Protein AF-A0A396TS95-F1 (afdb_monomer_lite)

Radius of gyration: 21.65 Å; chains: 1; bounding box: 52×35×69 Å

pLDDT: mean 87.9, std 8.65, range [53.81, 97.75]

Secondary structure (DSSP, 8-state):
-HHHHHHHHS-GGG--TT-HHHHHHHHHHHHHHHHHHHHTT-S-HHHHHHHHHHHHH--S--TT------TT--HHHHHHH-S---HHHHHHHHHHHHHHHTTTS---HHHHIIIIIITS---TTTTTTTTHHHHHHHHH-SSHHHHHHSGGGG-TTHHHHHHHHHHHHHH-TTS-TT-GGGGGHHHHHHHHTT--TTSTHHHHHHHHHHHHHHHHHHH-TTTTT-HHHHHHHHHHHHHHHHHTT-TTS-HHHHHHHHHHHSHHHHT---TTHHHH-GGGGGGT-

Foldseek 3Di:
DLLVVLLVQADQPLAPLVDPVVLVVLVVLLVLLVVLLVVLVLDDPLQSVQVSCCLRRVGNDDPPDPDPHDPPDALLSNQLSDNDVDLVNSLSSNVSRCVSCVVPDDHCNVVSCVPRFQPGPSDQCGSNRLCLLSSCCSVQNDDPVSLCPDPLLVDLCNLLVLLQLCVCLQFPPRRHLSRSSLSCLVSSQSSPLVHDCPDDCSVLSLLVSLLCLVCVVQLRPCVVPPPSSSVSSVVSSVVNVVSLPDPPGHPVSVVSNVCCNDPCSLCDDRPPVCVVGVSCVSSND

Sequence (285 aa):
MYLIELNNKINKAAWHSTDVVWLKERKKQWKKISAQLRKAKALRPKDLKYYQNYFLTGELHVEDDEFNYPPTVNATILMMFHPDQSETNLLSIYNEYRILFKEVRSDSALEFFFHEISFCDYGAEGILGGNESLYCRILCGTTSVDFSNLFASKNPAAFPGFCHTLIPFLLDDKSYIYEAKQYLTDFYFYTAQIARFDVGNKAIYIGQFLQIICYYELLDPFKDVSEERHLRAWALVNKVRDKLTEPDLPKPLLDLWQHMQTEDGKHQVFEHFQEKYCELKKITE

Structure (mmCIF, N/CA/C/O backbone):
data_AF-A0A396TS95-F1
#
_entry.id   AF-A0A396TS95-F1
#
loop_
_atom_site.group_PDB
_atom_site.id
_atom_site.type_symbol
_atom_site.label_atom_id
_atom_site.label_alt_id
_atom_site.label_comp_id
_atom_site.label_asym_id
_atom_site.label_entity_id
_atom_site.label_seq_id
_atom_site.pdbx_PDB_ins_code
_atom_site.Cartn_x
_atom_site.Cartn_y
_atom_site.Cartn_z
_atom_site.occupancy
_atom_site.B_iso_or_equiv
_atom_site.auth_seq_id
_atom_site.auth_comp_id
_atom_site.auth_asym_id
_atom_site.auth_atom_id
_atom_site.pdbx_PDB_model_num
ATOM 1 N N . MET A 1 1 ? 1.594 6.160 31.395 1.00 74.56 1 MET A N 1
ATOM 2 C CA . MET A 1 1 ? 1.728 7.607 31.125 1.00 74.56 1 MET A CA 1
ATOM 3 C C . MET A 1 1 ? 1.562 7.920 29.638 1.00 74.56 1 MET A C 1
ATOM 5 O O . MET A 1 1 ? 0.500 8.406 29.297 1.00 74.56 1 MET A O 1
ATOM 9 N N . TYR A 1 2 ? 2.483 7.538 28.740 1.00 83.31 2 TYR A N 1
ATOM 10 C CA . TYR A 1 2 ? 2.378 7.875 27.301 1.00 83.31 2 TYR A CA 1
ATOM 11 C C . TYR A 1 2 ? 1.094 7.412 26.595 1.00 83.31 2 TYR A C 1
ATOM 13 O O . TYR A 1 2 ? 0.570 8.129 25.757 1.00 83.31 2 TYR A O 1
ATOM 21 N N . LEU A 1 3 ? 0.555 6.232 26.928 1.00 81.75 3 LEU A N 1
ATOM 22 C CA . LEU A 1 3 ? -0.704 5.760 26.328 1.00 81.75 3 LEU A CA 1
ATOM 23 C C . LEU A 1 3 ? -1.933 6.516 26.834 1.00 81.75 3 LEU A C 1
ATOM 25 O O . LEU A 1 3 ? -2.870 6.707 26.072 1.00 81.75 3 LEU A O 1
ATOM 29 N N . ILE A 1 4 ? -1.902 6.984 28.083 1.00 86.00 4 ILE A N 1
ATOM 30 C CA . ILE A 1 4 ? -2.939 7.860 28.644 1.00 86.00 4 ILE A CA 1
ATOM 31 C C . ILE A 1 4 ? -2.872 9.217 27.938 1.00 86.00 4 ILE A C 1
ATOM 33 O O . ILE A 1 4 ? -3.886 9.754 27.509 1.00 86.00 4 ILE A O 1
ATOM 37 N N . GLU A 1 5 ? -1.663 9.743 27.751 1.00 88.44 5 GLU A N 1
ATOM 38 C CA . GLU A 1 5 ? -1.454 10.995 27.030 1.00 88.44 5 GLU A CA 1
ATOM 39 C C . GLU A 1 5 ? -1.899 10.893 25.565 1.00 88.44 5 GLU A C 1
ATOM 41 O O . GLU A 1 5 ? -2.634 11.755 25.086 1.00 88.44 5 GLU A O 1
ATOM 46 N N . LEU A 1 6 ? -1.546 9.802 24.876 1.00 88.88 6 LEU A N 1
ATOM 47 C CA . LEU A 1 6 ? -2.007 9.537 23.515 1.00 88.88 6 LEU A CA 1
ATOM 48 C C . LEU A 1 6 ? -3.534 9.401 23.452 1.00 88.88 6 LEU A C 1
ATOM 50 O O . LEU A 1 6 ? -4.155 9.971 22.560 1.00 88.88 6 LEU A O 1
ATOM 54 N N . ASN A 1 7 ? -4.151 8.707 24.416 1.00 90.31 7 ASN A N 1
ATOM 55 C CA . ASN A 1 7 ? -5.608 8.582 24.520 1.00 90.31 7 ASN A CA 1
ATOM 56 C C . ASN A 1 7 ? -6.310 9.946 24.569 1.00 90.31 7 ASN A C 1
ATOM 58 O O . ASN A 1 7 ? -7.372 10.116 23.978 1.00 90.31 7 ASN A O 1
ATOM 62 N N . ASN A 1 8 ? -5.708 10.914 25.261 1.00 90.25 8 ASN A N 1
ATOM 63 C CA . ASN A 1 8 ? -6.258 12.261 25.412 1.00 90.25 8 ASN A CA 1
ATOM 64 C C . ASN A 1 8 ? -6.032 13.147 24.177 1.00 90.25 8 ASN A C 1
ATOM 66 O O . ASN A 1 8 ? -6.719 14.153 24.019 1.00 90.25 8 ASN A O 1
ATOM 70 N N . LYS A 1 9 ? -5.075 12.791 23.314 1.00 91.38 9 LYS A N 1
ATOM 71 C CA . LYS A 1 9 ? -4.729 13.534 22.093 1.00 91.38 9 LYS A CA 1
ATOM 72 C C . LYS A 1 9 ? -5.483 13.059 20.851 1.00 91.38 9 LYS A C 1
ATOM 74 O O . LYS A 1 9 ? -5.659 13.842 19.923 1.00 91.38 9 LYS A O 1
ATOM 79 N N . ILE A 1 10 ? -5.932 11.804 20.814 1.00 91.06 10 ILE A N 1
ATOM 80 C CA . ILE A 1 10 ? -6.707 11.275 19.683 1.00 91.06 10 ILE A CA 1
ATOM 81 C C . ILE A 1 10 ? -8.105 11.906 19.656 1.00 91.06 10 ILE A C 1
ATOM 83 O O . ILE A 1 10 ? -8.808 11.950 20.666 1.00 91.06 10 ILE A O 1
ATOM 87 N N . ASN A 1 11 ? -8.529 12.362 18.476 1.00 90.81 11 ASN A N 1
ATOM 88 C CA . ASN A 1 11 ? -9.855 12.928 18.273 1.00 90.81 11 ASN A CA 1
ATOM 89 C C . ASN A 1 11 ? -10.945 11.847 18.337 1.00 90.81 11 ASN A C 1
ATOM 91 O O . ASN A 1 11 ? -11.131 11.082 17.397 1.00 90.81 11 ASN A O 1
ATOM 95 N N . LYS A 1 12 ? -11.735 11.842 19.413 1.00 93.06 12 LYS A N 1
ATOM 96 C CA . LYS A 1 12 ? -12.792 10.843 19.635 1.00 93.06 12 LYS A CA 1
ATOM 97 C C . LYS A 1 12 ? -14.129 11.156 18.947 1.00 93.06 12 LYS A C 1
ATOM 99 O O . LYS A 1 12 ? -15.051 10.351 19.038 1.00 93.06 12 LYS A O 1
ATOM 104 N N . ALA A 1 13 ? -14.260 12.280 18.237 1.00 94.12 13 ALA A N 1
ATOM 105 C CA . ALA A 1 13 ? -15.541 12.741 17.682 1.00 94.12 13 ALA A CA 1
ATOM 106 C C . ALA A 1 13 ? -16.176 11.776 16.663 1.00 94.12 13 ALA A C 1
ATOM 108 O O . ALA A 1 13 ? -17.392 11.772 16.491 1.00 94.12 13 ALA A O 1
ATOM 109 N N . ALA A 1 14 ? -15.362 10.950 16.004 1.00 94.69 14 ALA A N 1
ATOM 110 C CA . ALA A 1 14 ? -15.824 9.974 15.022 1.00 94.69 14 ALA A CA 1
ATOM 111 C C . ALA A 1 14 ? -16.347 8.660 15.646 1.00 94.69 14 ALA A C 1
ATOM 113 O O . ALA A 1 14 ? -16.856 7.792 14.931 1.00 94.69 14 ALA A O 1
ATOM 114 N N . TRP A 1 15 ? -16.232 8.487 16.969 1.00 95.94 15 TRP A N 1
ATOM 115 C CA . TRP A 1 15 ? -16.847 7.370 17.681 1.00 95.94 15 TRP A CA 1
ATOM 116 C C . TRP A 1 15 ? -18.248 7.742 18.154 1.00 95.94 15 TRP A C 1
ATOM 118 O O . TRP A 1 15 ? -18.432 8.535 19.074 1.00 95.94 15 TRP A O 1
ATOM 128 N N . HIS A 1 16 ? -19.250 7.085 17.580 1.00 95.00 16 HIS A N 1
ATOM 129 C CA . HIS A 1 16 ? -20.645 7.217 17.996 1.00 95.00 16 HIS A CA 1
ATOM 130 C C . HIS A 1 16 ? -21.022 6.066 18.935 1.00 95.00 16 HIS A C 1
ATOM 132 O O . HIS A 1 16 ? -21.918 5.274 18.660 1.00 95.00 16 HIS A O 1
ATOM 138 N N . SER A 1 17 ? -20.298 5.938 20.050 1.00 89.31 17 SER A N 1
ATOM 139 C CA . SER A 1 17 ? -20.406 4.797 20.975 1.00 89.31 17 SER A CA 1
ATOM 140 C C . SER A 1 17 ? -21.760 4.682 21.686 1.00 89.31 17 SER A C 1
ATOM 142 O O . SER A 1 17 ? -22.073 3.632 22.239 1.00 89.31 17 SER A O 1
ATOM 144 N N . THR A 1 18 ? -22.586 5.726 21.660 1.00 92.38 18 THR A N 1
ATOM 145 C CA . THR A 1 18 ? -23.962 5.709 22.178 1.00 92.38 18 THR A CA 1
ATOM 146 C C . THR A 1 18 ? -25.002 5.359 21.110 1.00 92.38 18 THR A C 1
ATOM 148 O O . THR A 1 18 ? -26.141 5.041 21.450 1.00 92.38 18 THR A O 1
ATOM 151 N N . ASP A 1 19 ? -24.625 5.362 19.828 1.00 96.56 19 ASP A N 1
ATOM 152 C CA . ASP A 1 19 ? -25.489 4.956 18.722 1.00 96.56 19 ASP A CA 1
ATOM 153 C C . ASP A 1 19 ? -25.463 3.425 18.570 1.00 96.56 19 ASP A C 1
ATOM 155 O O . ASP A 1 19 ? -24.461 2.800 18.206 1.00 96.56 19 ASP A O 1
ATOM 159 N N . VAL A 1 20 ? -26.611 2.804 18.850 1.00 95.94 20 VAL A N 1
ATOM 160 C CA . VAL A 1 20 ? -26.800 1.348 18.803 1.00 95.94 20 VAL A CA 1
ATOM 161 C C . VAL A 1 20 ? -26.609 0.787 17.391 1.00 95.94 20 VAL A C 1
ATOM 163 O O . VAL A 1 20 ? -26.071 -0.316 17.241 1.00 95.94 20 VAL A O 1
ATOM 166 N N . VAL A 1 21 ? -27.038 1.516 16.357 1.00 96.81 21 VAL A N 1
ATOM 167 C CA . VAL A 1 21 ? -26.906 1.090 14.956 1.00 96.81 21 VAL A CA 1
ATOM 168 C C . VAL A 1 21 ? -25.439 1.146 14.550 1.00 96.81 21 VAL A C 1
ATOM 170 O O . VAL A 1 21 ? -24.906 0.152 14.048 1.00 96.81 21 VAL A O 1
ATOM 173 N N . TRP A 1 22 ? -24.762 2.253 14.858 1.00 96.12 22 TRP A N 1
ATOM 174 C CA . TRP A 1 22 ? -23.330 2.410 14.606 1.00 96.12 22 TRP A CA 1
ATOM 175 C C . TRP A 1 22 ? -22.505 1.318 15.298 1.00 96.12 22 TRP A C 1
ATOM 177 O O . TRP A 1 22 ? -21.693 0.641 14.661 1.00 96.12 22 TRP A O 1
ATOM 187 N N . LEU A 1 23 ? -22.764 1.061 16.586 1.00 96.00 23 LEU A N 1
ATOM 188 C CA . LEU A 1 23 ? -22.073 0.015 17.344 1.00 96.00 23 LEU A CA 1
ATOM 189 C C . LEU A 1 23 ? -22.297 -1.383 16.762 1.00 96.00 23 LEU A C 1
ATOM 191 O O . LEU A 1 23 ? -21.382 -2.213 16.777 1.00 96.00 23 LEU A O 1
ATOM 195 N N . LYS A 1 24 ? -23.508 -1.677 16.277 1.00 96.88 24 LYS A N 1
ATOM 196 C CA . LYS A 1 24 ? -23.826 -2.969 15.661 1.00 96.88 24 LYS A CA 1
ATOM 197 C C . LYS A 1 24 ? -23.006 -3.184 14.388 1.00 96.88 24 LYS A C 1
ATOM 199 O O . LYS A 1 24 ? -22.396 -4.247 14.242 1.00 96.88 24 LYS A O 1
ATOM 204 N N . GLU A 1 25 ? -22.932 -2.179 13.517 1.00 96.56 25 GLU A N 1
ATOM 205 C CA . GLU A 1 25 ? -22.127 -2.256 12.293 1.00 96.56 25 GLU A CA 1
ATOM 206 C C . GLU A 1 25 ? -20.627 -2.307 12.596 1.00 96.56 25 GLU A C 1
ATOM 208 O O . GLU A 1 25 ? -19.918 -3.153 12.047 1.00 96.56 25 GLU A O 1
ATOM 213 N N . ARG A 1 26 ? -20.137 -1.523 13.564 1.00 96.06 26 ARG A N 1
ATOM 214 C CA . ARG A 1 26 ? -18.734 -1.608 14.000 1.00 96.06 26 ARG A CA 1
ATOM 215 C C . ARG A 1 26 ? -18.392 -2.982 14.562 1.00 96.06 26 ARG A C 1
ATOM 217 O O . ARG A 1 26 ? -17.380 -3.557 14.179 1.00 96.06 26 ARG A O 1
ATOM 224 N N . LYS A 1 27 ? -19.239 -3.596 15.391 1.00 96.94 27 LYS A N 1
ATOM 225 C CA . LYS A 1 27 ? -19.004 -4.973 15.875 1.00 96.94 27 LYS A CA 1
ATOM 226 C C . LYS A 1 27 ? -18.936 -5.990 14.730 1.00 96.94 27 LYS A C 1
ATOM 228 O O . LYS A 1 27 ? -18.114 -6.909 14.777 1.00 96.94 27 LYS A O 1
ATOM 233 N N . LYS A 1 28 ? -19.761 -5.827 13.690 1.00 96.44 28 LYS A N 1
ATOM 234 C CA . LYS A 1 28 ? -19.719 -6.663 12.480 1.00 96.44 28 LYS A CA 1
ATOM 235 C C . LYS A 1 28 ? -18.411 -6.460 11.707 1.00 96.44 28 LYS A C 1
ATOM 237 O O . LYS A 1 28 ? -17.767 -7.447 11.351 1.00 96.44 28 LYS A O 1
ATOM 242 N N . GLN A 1 29 ? -17.986 -5.210 11.521 1.00 94.75 29 GLN A N 1
ATOM 243 C CA . GLN A 1 29 ? -16.710 -4.861 10.893 1.00 94.75 29 GLN A CA 1
ATOM 244 C C . GLN A 1 29 ? -15.525 -5.444 11.677 1.00 94.75 29 GLN A C 1
ATOM 246 O O . GLN A 1 29 ? -14.671 -6.115 11.099 1.00 94.75 29 GLN A O 1
ATOM 251 N N . TRP A 1 30 ? -15.519 -5.289 13.003 1.00 96.00 30 TRP A N 1
ATOM 252 C CA . TRP A 1 30 ? -14.497 -5.852 13.883 1.00 96.00 30 TRP A CA 1
ATOM 253 C C . TRP A 1 30 ? -14.381 -7.369 13.731 1.00 96.00 30 TRP A C 1
ATOM 255 O O . TRP A 1 30 ? -13.277 -7.906 13.651 1.00 96.00 30 TRP A O 1
ATOM 265 N N . LYS A 1 31 ? -15.508 -8.087 13.651 1.00 95.44 31 LYS A N 1
ATOM 266 C CA . LYS A 1 31 ? -15.504 -9.544 13.456 1.00 95.44 31 LYS A CA 1
ATOM 267 C C . LYS A 1 31 ? -14.818 -9.947 12.143 1.00 95.44 31 LYS A C 1
ATOM 269 O O . LYS A 1 31 ? -14.083 -10.931 12.146 1.00 95.44 31 LYS A O 1
ATOM 274 N N . LYS A 1 32 ? -15.026 -9.195 11.053 1.00 93.50 32 LYS A N 1
ATOM 275 C CA . LYS A 1 32 ? -14.351 -9.417 9.758 1.00 93.50 32 LYS A CA 1
ATOM 276 C C . LYS A 1 32 ? -12.843 -9.159 9.887 1.00 93.50 32 LYS A C 1
ATOM 278 O O . LYS A 1 32 ? -12.050 -10.074 9.672 1.00 93.50 32 LYS A O 1
ATOM 283 N N . ILE A 1 33 ? -12.470 -7.962 10.340 1.00 93.38 33 ILE A N 1
ATOM 284 C CA . ILE A 1 33 ? -11.072 -7.509 10.409 1.00 93.38 33 ILE A CA 1
ATOM 285 C C . ILE A 1 33 ? -10.244 -8.353 11.391 1.00 93.38 33 ILE A C 1
ATOM 287 O O . ILE A 1 33 ? -9.149 -8.807 11.071 1.00 93.38 33 ILE A O 1
ATOM 291 N N . SER A 1 34 ? -10.771 -8.640 12.583 1.00 94.38 34 SER A N 1
ATOM 292 C CA . SER A 1 34 ? -10.055 -9.443 13.585 1.00 94.38 34 SER A CA 1
ATOM 293 C C . SER A 1 34 ? -9.840 -10.897 13.151 1.00 94.38 34 SER A C 1
ATOM 295 O O . SER A 1 34 ? -8.824 -11.496 13.510 1.00 94.38 34 SER A O 1
ATOM 297 N N . ALA A 1 35 ? -10.759 -11.475 12.367 1.00 93.00 35 ALA A N 1
ATOM 298 C CA . ALA A 1 35 ? -10.584 -12.807 11.792 1.00 93.00 35 ALA A CA 1
ATOM 299 C C . ALA A 1 35 ? -9.480 -12.815 10.724 1.00 93.00 35 ALA A C 1
ATOM 301 O O . ALA A 1 35 ? -8.628 -13.705 10.739 1.00 93.00 35 ALA A O 1
ATOM 302 N N . GLN A 1 36 ? -9.464 -11.801 9.855 1.00 92.81 36 GLN A N 1
ATOM 303 C CA . GLN A 1 36 ? -8.420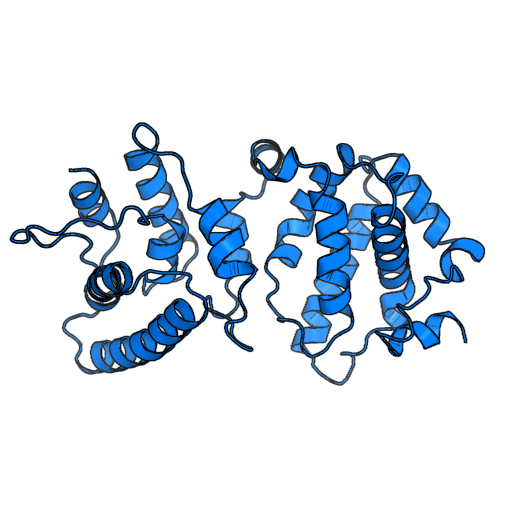 -11.570 8.853 1.00 92.81 36 GLN A CA 1
ATOM 304 C C . GLN A 1 36 ? -7.032 -11.424 9.503 1.00 92.81 36 GLN A C 1
ATOM 306 O O . GLN A 1 36 ? -6.133 -12.206 9.200 1.00 92.81 36 GLN A O 1
ATOM 311 N N . LEU A 1 37 ? -6.883 -10.517 10.476 1.00 92.62 37 LEU A N 1
ATOM 312 C CA . LEU A 1 37 ? -5.625 -10.288 11.206 1.00 92.62 37 LEU A CA 1
ATOM 313 C C . LEU A 1 37 ? -5.125 -11.537 11.936 1.00 92.62 37 LEU A C 1
ATOM 315 O O . LEU A 1 37 ? -3.927 -11.810 11.974 1.00 92.62 37 LEU A O 1
ATOM 319 N N . ARG A 1 38 ? -6.039 -12.330 12.506 1.00 92.00 38 ARG A N 1
ATOM 320 C CA . ARG A 1 38 ? -5.681 -13.590 13.166 1.00 92.00 38 ARG A CA 1
ATOM 321 C C . ARG A 1 38 ? -5.213 -14.643 12.166 1.00 92.00 38 ARG A C 1
ATOM 323 O O . ARG A 1 38 ? -4.245 -15.341 12.451 1.00 92.00 38 ARG A O 1
ATOM 330 N N . LYS A 1 39 ? -5.889 -14.767 11.018 1.00 91.06 39 LYS A N 1
ATOM 331 C CA . LYS A 1 39 ? -5.518 -15.707 9.947 1.00 91.06 39 LYS A CA 1
ATOM 332 C C . LYS A 1 39 ? -4.127 -15.382 9.396 1.00 91.06 39 LYS A C 1
ATOM 334 O O . LYS A 1 39 ? -3.324 -16.295 9.235 1.00 91.06 39 LYS A O 1
ATOM 339 N N . ALA A 1 40 ? -3.844 -14.097 9.183 1.00 89.62 40 ALA A N 1
ATOM 340 C CA . ALA A 1 40 ? -2.542 -13.602 8.741 1.00 89.62 40 ALA A CA 1
ATOM 341 C C . ALA A 1 40 ? -1.452 -13.672 9.828 1.00 89.62 40 ALA A C 1
ATOM 343 O O . ALA A 1 40 ? -0.278 -13.524 9.522 1.00 89.62 40 ALA A O 1
ATOM 344 N N . LYS A 1 41 ? -1.823 -13.930 11.093 1.00 90.44 41 LYS A N 1
ATOM 345 C CA . LYS A 1 41 ? -0.943 -13.867 12.276 1.00 90.44 41 LYS A CA 1
ATOM 346 C C . LYS A 1 41 ? -0.340 -12.478 12.544 1.00 90.44 41 LYS A C 1
ATOM 348 O O . LYS A 1 41 ? 0.558 -12.379 13.374 1.00 90.44 41 LYS A O 1
ATOM 353 N N . ALA A 1 42 ? -0.919 -11.429 11.958 1.00 90.12 42 ALA A N 1
ATOM 354 C CA . ALA A 1 42 ? -0.494 -10.041 12.126 1.00 90.12 42 ALA A CA 1
ATOM 355 C C . ALA A 1 42 ? -0.597 -9.540 13.573 1.00 90.12 42 ALA A C 1
ATOM 357 O O . ALA A 1 42 ? 0.197 -8.716 14.016 1.00 90.12 42 ALA A O 1
ATOM 358 N N . LEU A 1 43 ? -1.576 -10.042 14.340 1.00 89.56 43 LEU A N 1
ATOM 359 C CA . LEU A 1 43 ? -1.757 -9.688 15.750 1.00 89.56 43 LEU A CA 1
ATOM 360 C C . LEU A 1 43 ? -2.020 -10.910 16.626 1.00 89.56 43 LEU A C 1
ATOM 362 O O . LEU A 1 43 ? -2.744 -11.842 16.260 1.00 89.56 43 LEU A O 1
ATOM 366 N N . ARG A 1 44 ? -1.481 -10.869 17.850 1.00 87.88 44 ARG A N 1
ATOM 367 C CA . ARG A 1 44 ? -1.720 -11.905 18.861 1.00 87.88 44 ARG A CA 1
ATOM 368 C C . ARG A 1 44 ? -3.166 -11.820 19.370 1.00 87.88 44 ARG A C 1
ATOM 370 O O . ARG A 1 44 ? -3.702 -10.720 19.499 1.00 87.88 44 ARG A O 1
ATOM 377 N N . PRO A 1 45 ? -3.792 -12.942 19.774 1.00 87.31 45 PRO A N 1
ATOM 378 C CA . PRO A 1 45 ? -5.160 -12.932 20.302 1.00 87.31 45 PRO A CA 1
ATOM 379 C C . PRO A 1 45 ? -5.385 -11.961 21.471 1.00 87.31 45 PRO A C 1
ATOM 381 O O . PRO A 1 45 ? -6.432 -11.320 21.541 1.00 87.31 45 PRO A O 1
ATOM 384 N N . LYS A 1 46 ? -4.396 -11.819 22.364 1.00 84.12 46 LYS A N 1
ATOM 385 C CA . LYS A 1 46 ? -4.460 -10.876 23.492 1.00 84.12 46 LYS A CA 1
ATOM 386 C C . LYS A 1 46 ? -4.451 -9.409 23.038 1.00 84.12 46 LYS A C 1
ATOM 388 O O . LYS A 1 46 ? -5.190 -8.603 23.591 1.00 84.12 46 LYS A O 1
ATOM 393 N N . ASP A 1 47 ? -3.687 -9.093 21.992 1.00 87.88 47 ASP A N 1
ATOM 394 C CA . ASP A 1 47 ? -3.580 -7.741 21.440 1.00 87.88 47 ASP A CA 1
ATOM 395 C C . ASP A 1 47 ? -4.883 -7.374 20.714 1.00 87.88 47 ASP A C 1
ATOM 397 O O . ASP A 1 47 ? -5.387 -6.265 20.858 1.00 87.88 47 ASP A O 1
ATOM 401 N N . LEU A 1 48 ? -5.501 -8.332 20.008 1.00 89.62 48 LEU A N 1
ATOM 402 C CA . LEU A 1 48 ? -6.823 -8.139 19.401 1.00 89.62 48 LEU A CA 1
ATOM 403 C C . LEU A 1 48 ? -7.879 -7.757 20.446 1.00 89.62 48 LEU A C 1
ATOM 405 O O . LEU A 1 48 ? -8.678 -6.863 20.190 1.00 89.62 48 LEU A O 1
ATOM 409 N N . LYS A 1 49 ? -7.884 -8.385 21.630 1.00 85.12 49 LYS A N 1
ATOM 410 C CA . LYS A 1 49 ? -8.829 -8.021 22.700 1.00 85.12 49 LYS A CA 1
ATOM 411 C C . LYS A 1 49 ? -8.646 -6.566 23.143 1.00 85.12 49 LYS A C 1
ATOM 413 O O . LYS A 1 49 ? -9.635 -5.866 23.327 1.00 85.12 49 LYS A O 1
ATOM 418 N N . TYR A 1 50 ? -7.399 -6.115 23.272 1.00 86.12 50 TYR A N 1
ATOM 419 C CA . TYR A 1 50 ? -7.088 -4.720 23.586 1.00 86.12 50 TYR A CA 1
ATOM 420 C C . TYR A 1 50 ? -7.595 -3.772 22.490 1.00 86.12 50 TYR A C 1
ATOM 422 O O . TYR A 1 50 ? -8.363 -2.852 22.764 1.00 86.12 50 TYR A O 1
ATOM 430 N N . TYR A 1 51 ? -7.240 -4.030 21.230 1.00 91.38 51 TYR A N 1
ATOM 431 C CA . TYR A 1 51 ? -7.622 -3.148 20.128 1.00 91.38 51 TYR A CA 1
ATOM 432 C C . TYR A 1 51 ? -9.118 -3.158 19.817 1.00 91.38 51 TYR A C 1
ATOM 434 O O . TYR A 1 51 ? -9.619 -2.186 19.259 1.00 91.38 51 TYR A O 1
ATOM 442 N N . GLN A 1 52 ? -9.849 -4.205 20.210 1.00 93.06 52 GLN A N 1
ATOM 443 C CA . GLN A 1 52 ? -11.306 -4.213 20.127 1.00 93.06 52 GLN A CA 1
ATOM 444 C C . GLN A 1 52 ? -11.920 -3.062 20.927 1.00 93.06 52 GLN A C 1
ATOM 446 O O . GLN A 1 52 ? -12.890 -2.465 20.463 1.00 93.06 52 GLN A O 1
ATOM 451 N N . ASN A 1 53 ? -11.375 -2.758 22.110 1.00 90.56 53 ASN A N 1
ATOM 452 C CA . ASN A 1 53 ? -11.867 -1.654 22.925 1.00 90.56 53 ASN A CA 1
ATOM 453 C C . ASN A 1 53 ? -11.708 -0.337 22.166 1.00 90.56 53 ASN A C 1
ATOM 455 O O . ASN A 1 53 ? -12.705 0.287 21.821 1.00 90.56 53 ASN A O 1
ATOM 459 N N . TYR A 1 54 ? -10.478 -0.004 21.776 1.00 92.50 54 TYR A N 1
ATOM 460 C CA . TYR A 1 54 ? -10.185 1.195 20.990 1.00 92.50 54 TYR A CA 1
ATOM 461 C C . TYR A 1 54 ? -11.039 1.292 19.716 1.00 92.50 54 TYR A C 1
ATOM 463 O O . TYR A 1 54 ? -11.648 2.322 19.440 1.00 92.50 54 TYR A O 1
ATOM 471 N N . PHE A 1 55 ? -11.173 0.195 18.970 1.00 95.31 55 PHE A N 1
ATOM 472 C CA . PHE A 1 55 ? -11.982 0.155 17.755 1.00 95.31 55 PHE A CA 1
ATOM 473 C C . PHE A 1 55 ? -13.458 0.518 18.007 1.00 95.31 55 PHE A C 1
ATOM 475 O O . PHE A 1 55 ? -14.089 1.158 17.162 1.00 95.31 55 PHE A O 1
ATOM 482 N N . LEU A 1 56 ? -14.019 0.123 19.153 1.00 94.44 56 LEU A N 1
ATOM 483 C CA . LEU A 1 56 ? -15.429 0.339 19.487 1.00 94.44 56 LEU A CA 1
ATOM 484 C C . LEU A 1 56 ? -15.692 1.638 20.258 1.00 94.44 56 LEU A C 1
ATOM 486 O O . LEU A 1 56 ? -16.776 2.196 20.111 1.00 94.44 56 LEU A O 1
ATOM 490 N N . THR A 1 57 ? -14.746 2.110 21.068 1.00 91.75 57 THR A N 1
ATOM 491 C CA . THR A 1 57 ? -14.981 3.196 22.037 1.00 91.75 57 THR A CA 1
ATOM 492 C C . THR A 1 57 ? -14.046 4.390 21.878 1.00 91.75 57 THR A C 1
ATOM 494 O O . THR A 1 57 ? -14.357 5.456 22.392 1.00 91.75 57 THR A O 1
ATOM 497 N N . GLY A 1 58 ? -12.921 4.229 21.180 1.00 92.06 58 GLY A N 1
ATOM 498 C CA . GLY A 1 58 ? -11.866 5.240 21.081 1.00 92.06 58 GLY A CA 1
ATOM 499 C C . GLY A 1 58 ? -10.928 5.259 22.284 1.00 92.06 58 GLY A C 1
ATOM 500 O O . GLY A 1 58 ? -9.955 6.005 22.282 1.00 92.06 58 GLY A O 1
ATOM 501 N N . GLU A 1 59 ? -11.168 4.407 23.283 1.00 89.94 59 GLU A N 1
ATOM 502 C CA . GLU A 1 59 ? -10.355 4.356 24.493 1.00 89.94 59 GLU A CA 1
ATOM 503 C C . GLU A 1 59 ? -9.155 3.410 24.328 1.00 89.94 59 GLU A C 1
ATOM 505 O O . GLU A 1 59 ? -9.292 2.193 24.162 1.00 89.94 59 GLU A O 1
ATOM 510 N N . LEU A 1 60 ? -7.953 3.983 24.403 1.00 84.00 60 LEU A N 1
ATOM 511 C CA . LEU A 1 60 ? -6.671 3.277 24.512 1.00 84.00 60 LEU A CA 1
ATOM 512 C C . LEU A 1 60 ? -6.304 2.930 25.956 1.00 84.00 60 LEU A C 1
ATOM 514 O O . LEU A 1 60 ? -5.377 2.159 26.195 1.00 84.00 60 LEU A O 1
ATOM 518 N N . HIS A 1 61 ? -7.006 3.506 26.923 1.00 73.75 61 HIS A N 1
ATOM 519 C CA . HIS A 1 61 ? -6.772 3.285 28.338 1.00 73.75 61 HIS A CA 1
ATOM 520 C C . HIS A 1 61 ? -8.102 3.067 29.057 1.00 73.75 61 HIS A C 1
ATOM 522 O O . HIS A 1 61 ? -9.091 3.720 28.743 1.00 73.75 61 HIS A O 1
ATOM 528 N N . VAL A 1 62 ? -8.107 2.146 30.019 1.00 67.62 62 VAL A N 1
ATOM 529 C CA . VAL A 1 62 ? -9.197 1.960 30.978 1.00 67.62 62 VAL A CA 1
ATOM 530 C C . VAL A 1 62 ? -8.586 2.209 32.353 1.00 67.62 62 VAL A C 1
ATOM 532 O O . VAL A 1 62 ? -7.578 1.581 32.678 1.00 67.62 62 VAL A O 1
ATOM 535 N N . GLU A 1 63 ? -9.153 3.150 33.112 1.00 58.94 63 GLU A N 1
ATOM 536 C CA . GLU A 1 63 ? -8.558 3.683 34.354 1.00 58.94 63 GLU A CA 1
ATOM 537 C C . GLU A 1 63 ? -8.352 2.625 35.454 1.00 58.94 63 GLU A C 1
ATOM 539 O O . GLU A 1 63 ? -7.465 2.793 36.286 1.00 58.94 63 GLU A O 1
ATOM 544 N N . ASP A 1 64 ? -9.084 1.508 35.408 1.00 58.72 64 ASP A N 1
ATOM 545 C CA . ASP A 1 64 ? -9.133 0.506 36.485 1.00 58.72 64 ASP A CA 1
ATOM 546 C C . ASP A 1 64 ? -8.456 -0.841 36.182 1.00 58.72 64 ASP A C 1
ATOM 548 O O . ASP A 1 64 ? -8.665 -1.808 36.912 1.00 58.72 64 ASP A O 1
ATOM 552 N N . ASP A 1 65 ? -7.644 -0.956 35.130 1.00 54.53 65 ASP A N 1
ATOM 553 C CA . ASP A 1 65 ? -7.158 -2.273 34.712 1.00 54.53 65 ASP A CA 1
ATOM 554 C C . ASP A 1 65 ? -5.633 -2.432 34.837 1.00 54.53 65 ASP A C 1
ATOM 556 O O . ASP A 1 65 ? -4.847 -1.614 34.346 1.00 54.53 65 ASP A O 1
ATOM 560 N N . GLU A 1 66 ? -5.213 -3.566 35.412 1.00 53.81 66 GLU A N 1
ATOM 561 C CA . GLU A 1 66 ? -3.867 -4.162 35.331 1.00 53.81 66 GLU A CA 1
ATOM 562 C C . GLU A 1 66 ? -3.532 -4.571 33.874 1.00 53.81 66 GLU A C 1
ATOM 564 O O . GLU A 1 66 ? -2.989 -5.645 33.588 1.00 53.81 66 GLU A O 1
ATOM 569 N N . PHE A 1 67 ? -3.911 -3.750 32.894 1.00 54.97 67 PHE A N 1
ATOM 570 C CA . PHE A 1 67 ? -3.780 -4.079 31.490 1.00 54.97 67 PHE A CA 1
ATOM 571 C C . PHE A 1 67 ? -2.320 -3.975 31.072 1.00 54.97 67 PHE A C 1
ATOM 573 O O . PHE A 1 67 ? -1.739 -2.897 30.935 1.00 54.97 67 PHE A O 1
ATOM 580 N N . ASN A 1 68 ? -1.736 -5.133 30.787 1.00 57.62 68 A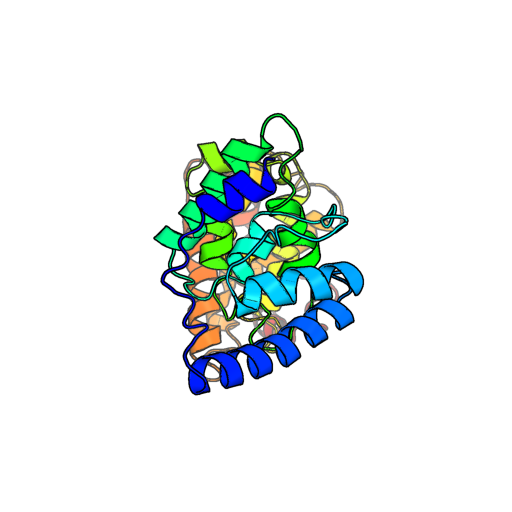SN A N 1
ATOM 581 C CA . ASN A 1 68 ? -0.491 -5.219 30.045 1.00 57.62 68 ASN A CA 1
ATOM 582 C C . ASN A 1 68 ? -0.726 -4.699 28.624 1.00 57.62 68 ASN A C 1
ATOM 584 O O . ASN A 1 68 ? -1.199 -5.435 27.753 1.00 57.62 68 ASN A O 1
ATOM 588 N N . TYR A 1 69 ? -0.397 -3.427 28.399 1.00 68.50 69 TYR A N 1
ATOM 589 C CA . TYR A 1 69 ? -0.442 -2.807 27.081 1.00 68.50 69 TYR A CA 1
ATOM 590 C C . TYR A 1 69 ? 0.317 -3.657 26.055 1.00 68.50 69 TYR A C 1
ATOM 592 O O . TYR A 1 69 ? 1.395 -4.180 26.371 1.00 68.50 69 TYR A O 1
ATOM 600 N N . PRO A 1 70 ? -0.206 -3.804 24.825 1.00 70.38 70 PRO A N 1
ATOM 601 C CA . PRO A 1 70 ? 0.484 -4.585 23.819 1.00 70.38 70 PRO A CA 1
ATOM 602 C C . PRO A 1 70 ? 1.877 -3.993 23.566 1.00 70.38 70 PRO A C 1
ATOM 604 O O . PRO A 1 70 ? 1.995 -2.789 23.319 1.00 70.38 70 PRO A O 1
ATOM 607 N N . PRO A 1 71 ? 2.941 -4.812 23.528 1.00 68.56 71 PRO A N 1
ATOM 608 C CA . PRO A 1 71 ? 4.232 -4.342 23.026 1.00 68.56 71 PRO A CA 1
ATOM 609 C C . PRO A 1 71 ? 4.143 -3.941 21.543 1.00 68.56 71 PRO A C 1
ATOM 611 O O . PRO A 1 71 ? 5.007 -3.237 21.040 1.00 68.56 71 PRO A O 1
ATOM 614 N N . THR A 1 72 ? 3.085 -4.379 20.854 1.00 70.94 72 THR A N 1
ATOM 615 C CA . THR A 1 72 ? 2.814 -4.156 19.433 1.00 70.94 72 THR A CA 1
ATOM 616 C C . THR A 1 72 ? 2.139 -2.819 19.125 1.00 70.94 72 THR A C 1
ATOM 618 O O . THR A 1 72 ? 1.879 -2.563 17.952 1.00 70.94 72 THR A O 1
ATOM 621 N N . VAL A 1 73 ? 1.843 -1.969 20.122 1.00 83.06 73 VAL A N 1
ATOM 622 C CA . VAL A 1 73 ? 1.221 -0.655 19.866 1.00 83.06 73 VAL A CA 1
ATOM 623 C C . VAL A 1 73 ? 2.108 0.164 18.937 1.00 83.06 73 VAL A C 1
ATOM 625 O O . VAL A 1 73 ? 3.224 0.521 19.307 1.00 83.06 73 VAL A O 1
ATOM 628 N N . ASN A 1 74 ? 1.574 0.458 17.752 1.00 89.06 74 ASN A N 1
ATOM 629 C CA . ASN A 1 74 ? 2.182 1.287 16.721 1.00 89.06 74 ASN A CA 1
ATOM 630 C C . ASN A 1 74 ? 1.113 2.150 16.031 1.00 89.06 74 ASN A C 1
ATOM 632 O O . ASN A 1 74 ? -0.075 1.817 16.066 1.00 89.06 74 ASN A O 1
ATOM 636 N N . ALA A 1 75 ? 1.536 3.246 15.397 1.00 92.75 75 ALA A N 1
ATOM 637 C CA . ALA A 1 75 ? 0.624 4.194 14.760 1.00 92.75 75 ALA A CA 1
ATOM 638 C C . ALA A 1 75 ? -0.246 3.569 13.658 1.00 92.75 75 ALA A C 1
ATOM 640 O O . ALA A 1 75 ? -1.430 3.882 13.588 1.00 92.75 75 ALA A O 1
ATOM 641 N N . THR A 1 76 ? 0.294 2.651 12.850 1.00 94.94 76 THR A N 1
ATOM 642 C CA . THR A 1 76 ? -0.442 2.000 11.752 1.00 94.94 76 THR A CA 1
ATOM 643 C C . THR A 1 76 ? -1.687 1.274 12.258 1.00 94.94 76 THR A C 1
ATOM 645 O O . THR A 1 76 ? -2.752 1.391 11.656 1.00 94.94 76 THR A O 1
ATOM 648 N N . ILE A 1 77 ? -1.597 0.573 13.395 1.00 93.81 77 ILE A N 1
ATOM 649 C CA . ILE A 1 77 ? -2.761 -0.088 14.009 1.00 93.81 77 ILE A CA 1
ATOM 650 C C . ILE A 1 77 ? -3.796 0.943 14.477 1.00 93.81 77 ILE A C 1
ATOM 652 O O . ILE A 1 77 ? -4.997 0.758 14.272 1.00 93.81 77 ILE A O 1
ATOM 656 N N . LEU A 1 78 ? -3.338 2.029 15.104 1.00 94.44 78 LEU A N 1
ATOM 657 C CA . LEU A 1 78 ? -4.219 3.080 15.618 1.00 94.44 78 LEU A CA 1
ATOM 658 C C . LEU A 1 78 ? -4.956 3.812 14.495 1.00 94.44 78 LEU A C 1
ATOM 660 O O . LEU A 1 78 ? -6.149 4.080 14.629 1.00 94.44 78 LEU A O 1
ATOM 664 N N . MET A 1 79 ? -4.260 4.077 13.390 1.00 96.44 79 MET A N 1
ATOM 665 C CA . MET A 1 79 ? -4.822 4.619 12.156 1.00 96.44 79 MET A CA 1
ATOM 666 C C . MET A 1 79 ? -5.852 3.655 11.557 1.00 96.44 79 MET A C 1
ATOM 668 O O . MET A 1 79 ? -6.994 4.044 11.336 1.00 96.44 79 MET A O 1
ATOM 672 N N . MET A 1 80 ? -5.490 2.378 11.386 1.00 95.25 80 MET A N 1
ATOM 673 C CA . MET A 1 80 ? -6.349 1.341 10.794 1.00 95.25 80 MET A CA 1
ATOM 674 C C . MET A 1 80 ? -7.669 1.149 11.547 1.00 95.25 80 MET A C 1
ATOM 676 O O . MET A 1 80 ? -8.700 0.858 10.943 1.00 95.25 80 MET A O 1
ATOM 680 N N . PHE A 1 81 ? -7.659 1.295 12.871 1.00 95.44 81 PHE A N 1
ATOM 681 C CA . PHE A 1 81 ? -8.850 1.082 13.694 1.00 95.44 81 PHE A CA 1
ATOM 682 C C . PHE A 1 81 ? -9.672 2.340 13.969 1.00 95.44 81 PHE A C 1
ATOM 684 O O . PHE A 1 81 ? -10.794 2.221 14.475 1.00 95.44 81 PHE A O 1
ATOM 691 N N . HIS A 1 82 ? -9.177 3.514 13.583 1.00 96.25 82 HIS A N 1
ATOM 692 C CA . HIS A 1 82 ? -9.915 4.762 13.710 1.00 96.25 82 HIS A CA 1
ATOM 693 C C . HIS A 1 82 ? -11.127 4.796 12.751 1.00 96.25 82 HIS A C 1
ATOM 695 O O . HIS A 1 82 ? -11.005 4.383 11.600 1.00 96.25 82 HIS A O 1
ATOM 701 N N . PRO A 1 83 ? -12.318 5.254 13.170 1.00 95.81 83 PRO A N 1
ATOM 702 C CA . PRO A 1 83 ? -13.477 5.340 12.277 1.00 95.81 83 PRO A CA 1
ATOM 703 C C . PRO A 1 83 ? -13.329 6.412 11.185 1.00 95.81 83 PRO A C 1
ATOM 705 O O . PRO A 1 83 ? -13.719 6.176 10.046 1.00 95.81 83 PRO A O 1
ATOM 708 N N . ASP A 1 84 ? -12.730 7.561 11.503 1.00 96.12 84 ASP A N 1
ATOM 709 C CA . ASP A 1 84 ? -12.359 8.576 10.507 1.00 96.12 84 ASP A CA 1
ATOM 710 C C . ASP A 1 84 ? -11.038 8.199 9.813 1.00 96.12 84 ASP A C 1
ATOM 712 O O . ASP A 1 84 ? -9.974 8.237 10.436 1.00 96.12 84 ASP A O 1
ATOM 716 N N . GLN A 1 85 ? -11.129 7.818 8.536 1.00 95.25 85 GLN A N 1
ATOM 717 C CA . GLN A 1 85 ? -10.001 7.466 7.664 1.00 95.25 85 GLN A CA 1
ATOM 718 C C . GLN A 1 85 ? -9.523 8.650 6.799 1.00 95.25 85 GLN A C 1
ATOM 720 O O . GLN A 1 85 ? -8.794 8.446 5.830 1.00 95.25 85 GLN A O 1
ATOM 725 N N . SER A 1 86 ? -9.926 9.888 7.113 1.00 95.88 86 SER A N 1
ATOM 726 C CA . SER A 1 86 ? -9.427 11.078 6.420 1.00 95.88 86 SER A CA 1
ATOM 727 C C . SER A 1 86 ? -7.930 11.285 6.654 1.00 95.88 86 SER A C 1
ATOM 729 O O . SER A 1 86 ? -7.390 10.988 7.722 1.00 95.88 86 SER A O 1
ATOM 731 N N . GLU A 1 87 ? -7.246 11.852 5.660 1.00 95.56 87 GLU A N 1
ATOM 732 C CA . GLU A 1 87 ? -5.804 12.104 5.736 1.00 95.56 87 GLU A CA 1
ATOM 733 C C . GLU A 1 87 ? -5.413 12.959 6.938 1.00 95.56 87 GLU A C 1
ATOM 735 O O . GLU A 1 87 ? -4.476 12.616 7.655 1.00 95.56 87 GLU A O 1
ATOM 740 N N . THR A 1 88 ? -6.150 14.042 7.188 1.00 95.94 88 THR A N 1
ATOM 741 C CA . THR A 1 88 ? -5.892 14.946 8.311 1.00 95.94 88 THR A CA 1
ATOM 742 C C . THR A 1 88 ? -5.922 14.204 9.642 1.00 95.94 88 THR A C 1
ATOM 744 O O . THR A 1 88 ? -5.032 14.391 10.474 1.00 95.94 88 THR A O 1
ATOM 747 N N . ASN A 1 89 ? -6.912 13.332 9.835 1.00 96.50 89 ASN A N 1
ATOM 748 C CA . ASN A 1 89 ? -7.047 12.573 11.066 1.00 96.50 89 ASN A CA 1
ATOM 749 C C . ASN A 1 89 ? -5.949 11.508 11.206 1.00 96.50 89 ASN A C 1
ATOM 751 O O . ASN A 1 89 ? -5.278 11.438 12.237 1.00 96.50 89 ASN A O 1
ATOM 755 N N . LEU A 1 90 ? -5.706 10.714 10.161 1.00 97.12 90 LEU A N 1
ATOM 756 C CA . LEU A 1 90 ? -4.685 9.667 10.207 1.00 97.12 90 LEU A CA 1
ATOM 757 C C . LEU A 1 90 ? -3.270 10.241 10.401 1.00 97.12 90 LEU A C 1
ATOM 759 O O . LEU A 1 90 ? -2.484 9.694 11.176 1.00 97.12 90 LEU A O 1
ATOM 763 N N . LEU A 1 91 ? -2.961 11.372 9.758 1.00 95.81 91 LEU A N 1
ATOM 764 C CA . LEU A 1 91 ? -1.695 12.083 9.939 1.00 95.81 91 LEU A CA 1
ATOM 765 C C . LEU A 1 91 ? -1.554 12.636 11.363 1.00 95.81 91 LEU A C 1
ATOM 767 O O . LEU A 1 91 ? -0.471 12.564 11.943 1.00 95.81 91 LEU A O 1
ATOM 771 N N . SER A 1 92 ? -2.639 13.152 11.948 1.00 95.94 92 SER A N 1
ATOM 772 C CA . SER A 1 92 ? -2.648 13.597 13.345 1.00 95.94 92 SER A CA 1
ATOM 773 C C . SER A 1 92 ? -2.321 12.443 14.298 1.00 95.94 92 SER A C 1
ATOM 775 O O . SER A 1 92 ? -1.409 12.580 15.111 1.00 95.94 92 SER A O 1
ATOM 777 N N . ILE A 1 93 ? -2.963 11.280 14.141 1.00 95.62 93 ILE A N 1
ATOM 778 C CA . ILE A 1 93 ? -2.683 10.084 14.958 1.00 95.62 93 ILE A CA 1
ATOM 779 C C . ILE A 1 93 ? -1.215 9.669 14.842 1.00 95.62 93 ILE A C 1
ATOM 781 O O . ILE A 1 93 ? -0.561 9.407 15.853 1.00 95.62 93 ILE A O 1
ATOM 785 N N . TYR A 1 94 ? -0.690 9.617 13.616 1.00 95.31 94 TYR A N 1
ATOM 786 C CA . TYR A 1 94 ? 0.703 9.260 13.364 1.00 95.31 94 TYR A CA 1
ATOM 787 C C . TYR A 1 94 ? 1.679 10.231 14.037 1.00 95.31 94 TYR A C 1
ATOM 789 O O . TYR A 1 94 ? 2.604 9.797 14.724 1.00 95.31 94 TYR A O 1
ATOM 797 N N . ASN A 1 95 ? 1.451 11.538 13.897 1.00 93.56 95 ASN A N 1
ATOM 798 C CA . ASN A 1 95 ? 2.312 12.561 14.484 1.00 93.56 95 ASN A CA 1
ATOM 799 C C . ASN A 1 95 ? 2.271 12.546 16.014 1.00 93.56 95 ASN A C 1
ATOM 801 O O . ASN A 1 95 ? 3.328 12.570 16.640 1.00 93.56 95 ASN A O 1
ATOM 805 N N . GLU A 1 96 ? 1.085 12.449 16.619 1.00 93.94 96 GLU A N 1
ATOM 806 C CA . GLU A 1 96 ? 0.946 12.369 18.078 1.00 93.94 96 GLU A CA 1
ATOM 807 C C . GLU A 1 96 ? 1.625 11.111 18.629 1.00 93.94 96 GLU A C 1
ATOM 809 O O . GLU A 1 96 ? 2.373 11.184 19.606 1.00 93.94 96 GLU A O 1
ATOM 814 N N . TYR A 1 97 ? 1.454 9.965 17.960 1.00 92.69 97 TYR A N 1
ATOM 815 C CA . TYR A 1 97 ? 2.177 8.748 18.315 1.00 92.69 97 TYR A CA 1
ATOM 816 C C . TYR A 1 97 ? 3.694 8.964 18.241 1.00 92.69 97 TYR A C 1
ATOM 818 O O . TYR A 1 97 ? 4.405 8.688 19.208 1.00 92.69 97 TYR A O 1
ATOM 826 N N . ARG A 1 98 ? 4.208 9.490 17.122 1.00 89.94 98 ARG A N 1
ATOM 827 C CA . ARG A 1 98 ? 5.651 9.696 16.947 1.00 89.94 98 ARG A CA 1
ATOM 828 C C . ARG A 1 98 ? 6.226 10.650 17.978 1.00 89.94 98 ARG A C 1
ATOM 830 O O . ARG A 1 98 ? 7.248 10.322 18.563 1.00 89.94 98 ARG A O 1
ATOM 837 N N . ILE A 1 99 ? 5.581 11.786 18.232 1.00 90.81 99 ILE A N 1
ATOM 838 C CA . ILE A 1 99 ? 6.053 12.784 19.201 1.00 90.81 99 ILE A CA 1
ATOM 839 C C . ILE A 1 99 ? 6.164 12.172 20.599 1.00 90.81 99 ILE A C 1
ATOM 841 O O . ILE A 1 99 ? 7.197 12.323 21.248 1.00 90.81 99 ILE A O 1
ATOM 845 N N . LEU A 1 100 ? 5.137 11.445 21.045 1.00 89.75 100 LEU A N 1
ATOM 846 C CA . LEU A 1 100 ? 5.102 10.875 22.392 1.00 89.75 100 LEU A CA 1
ATOM 847 C C . LEU A 1 100 ? 6.097 9.731 22.584 1.00 89.75 100 LEU A C 1
ATOM 849 O O . LEU A 1 100 ? 6.660 9.568 23.665 1.00 89.75 100 LEU A O 1
ATOM 853 N N . PHE A 1 101 ? 6.298 8.918 21.549 1.00 86.62 101 PHE A N 1
ATOM 854 C CA . PHE A 1 101 ? 7.046 7.671 21.664 1.00 86.62 101 PHE A CA 1
ATOM 855 C C . PHE A 1 101 ? 8.486 7.739 21.138 1.00 86.62 101 PHE A C 1
ATOM 857 O O . PHE A 1 101 ? 9.246 6.806 21.404 1.00 86.62 101 PHE A O 1
ATOM 864 N N . LYS A 1 102 ? 8.888 8.834 20.474 1.00 84.12 102 LYS A N 1
ATOM 865 C CA . LYS A 1 102 ? 10.211 9.016 19.843 1.00 84.12 102 LYS A CA 1
ATOM 866 C C . LYS A 1 102 ? 11.394 8.652 20.743 1.00 84.12 102 LYS A C 1
ATOM 868 O O . LYS A 1 102 ? 12.324 7.999 20.285 1.00 84.12 102 LYS A O 1
ATOM 873 N N . GLU A 1 103 ? 11.366 9.084 22.001 1.00 82.19 103 GLU A N 1
ATOM 874 C CA . GLU A 1 103 ? 12.503 8.945 22.926 1.00 82.19 103 GLU A CA 1
ATOM 875 C C . GLU A 1 103 ? 12.516 7.598 23.671 1.00 82.19 103 GLU A C 1
ATOM 877 O O . GLU A 1 103 ? 13.502 7.246 24.314 1.00 82.19 103 GLU A O 1
ATOM 882 N N . VAL A 1 104 ? 11.420 6.833 23.610 1.00 81.25 104 VAL A N 1
ATOM 883 C CA . VAL A 1 104 ? 11.228 5.625 24.435 1.00 81.25 104 VAL A CA 1
ATOM 884 C C . VAL A 1 104 ? 11.077 4.340 23.629 1.00 81.25 104 VAL A C 1
ATOM 886 O O . VAL A 1 104 ? 11.141 3.250 24.198 1.00 81.25 104 VAL A O 1
ATOM 889 N N . ARG A 1 105 ? 10.860 4.430 22.314 1.00 79.25 105 ARG A N 1
ATOM 890 C CA . ARG A 1 105 ? 10.818 3.272 21.413 1.00 79.25 105 ARG A CA 1
ATOM 891 C C . ARG A 1 105 ? 11.155 3.668 19.982 1.00 79.25 105 ARG A C 1
ATOM 893 O O . ARG A 1 105 ? 10.865 4.777 19.549 1.00 79.25 105 ARG A O 1
ATOM 900 N N . SER A 1 106 ? 11.694 2.709 19.233 1.00 77.69 106 SER A N 1
ATOM 901 C CA . SER A 1 106 ? 11.777 2.836 17.780 1.00 77.69 106 SER A CA 1
ATOM 902 C C . SER A 1 106 ? 10.373 2.855 17.182 1.00 77.69 106 SER A C 1
ATOM 904 O O . SER A 1 106 ? 9.492 2.107 17.617 1.00 77.69 106 SER A O 1
ATOM 906 N N . ASP A 1 107 ? 10.173 3.692 16.171 1.00 81.88 107 ASP A N 1
ATOM 907 C CA . ASP A 1 107 ? 8.946 3.689 15.388 1.00 81.88 107 ASP A CA 1
ATOM 908 C C . ASP A 1 107 ? 8.889 2.424 14.520 1.00 81.88 107 ASP A C 1
ATOM 910 O O . ASP A 1 107 ? 9.671 2.264 13.583 1.00 81.88 107 ASP A O 1
ATOM 914 N N . SER A 1 108 ? 7.985 1.507 14.865 1.00 86.56 108 SER A N 1
ATOM 915 C CA . SER A 1 108 ? 7.732 0.265 14.130 1.00 86.56 108 SER A CA 1
ATOM 916 C C . SER A 1 108 ? 6.511 0.354 13.211 1.00 86.56 108 SER A C 1
ATOM 918 O O . SER A 1 108 ? 6.112 -0.657 12.637 1.00 86.56 108 SER A O 1
ATOM 920 N N . ALA A 1 109 ? 5.896 1.534 13.045 1.00 90.31 109 ALA A N 1
ATOM 921 C CA . ALA A 1 109 ? 4.683 1.690 12.239 1.00 90.31 109 ALA A CA 1
ATOM 922 C C . ALA A 1 109 ? 4.911 1.291 10.774 1.00 90.31 109 ALA A C 1
ATOM 924 O O . ALA A 1 109 ? 4.107 0.554 10.196 1.00 90.31 109 ALA A O 1
ATOM 925 N N . LEU A 1 110 ? 6.035 1.726 10.200 1.00 88.00 110 LEU A N 1
ATOM 926 C CA . LEU A 1 110 ? 6.414 1.399 8.828 1.00 88.00 110 LEU A CA 1
ATOM 927 C C . LEU A 1 110 ? 6.758 -0.087 8.661 1.00 88.00 110 LEU A C 1
ATOM 929 O O . LEU A 1 110 ? 6.335 -0.715 7.694 1.00 88.00 110 LEU A O 1
ATOM 933 N N . GLU A 1 111 ? 7.495 -0.658 9.615 1.00 88.06 111 GLU A N 1
ATOM 934 C CA . GLU A 1 111 ? 7.842 -2.083 9.622 1.00 88.06 111 GLU A CA 1
ATOM 935 C C . GLU A 1 111 ? 6.576 -2.946 9.694 1.00 88.06 111 GLU A C 1
ATOM 937 O O . GLU A 1 111 ? 6.383 -3.834 8.867 1.00 88.06 111 GLU A O 1
ATOM 942 N N . PHE A 1 112 ? 5.664 -2.622 10.612 1.00 90.62 112 PHE A N 1
ATOM 943 C CA . PHE A 1 112 ? 4.374 -3.292 10.737 1.00 90.62 112 PHE A CA 1
ATOM 944 C C . PHE A 1 112 ? 3.536 -3.159 9.460 1.00 90.62 112 PHE A C 1
ATOM 946 O O . PHE A 1 112 ? 2.961 -4.142 8.998 1.00 90.62 112 PHE A O 1
ATOM 953 N N . PHE A 1 113 ? 3.491 -1.968 8.853 1.00 91.75 113 PHE A N 1
ATOM 954 C CA . PHE A 1 113 ? 2.784 -1.768 7.589 1.00 91.75 113 PHE A CA 1
ATOM 955 C C . PHE A 1 113 ? 3.341 -2.670 6.485 1.00 91.75 113 PHE A C 1
ATOM 957 O O . PHE A 1 113 ? 2.576 -3.351 5.806 1.00 91.75 113 PHE A O 1
ATOM 964 N N . PHE A 1 114 ? 4.661 -2.743 6.320 1.00 87.19 114 PHE A N 1
ATOM 965 C CA . PHE A 1 114 ? 5.217 -3.609 5.290 1.00 87.19 114 PHE A CA 1
ATOM 966 C C . PHE A 1 114 ? 4.981 -5.088 5.609 1.00 87.19 114 PHE A C 1
ATOM 968 O O . PHE A 1 114 ? 4.376 -5.790 4.799 1.00 87.19 114 PHE A O 1
ATOM 975 N N . HIS A 1 115 ? 5.401 -5.551 6.786 1.00 86.81 115 HIS A N 1
ATOM 976 C CA . HIS A 1 115 ? 5.447 -6.976 7.117 1.00 86.81 115 HIS A CA 1
ATOM 977 C C . HIS A 1 115 ? 4.084 -7.602 7.404 1.00 86.81 115 HIS A C 1
ATOM 979 O O . HIS A 1 115 ? 3.838 -8.724 6.967 1.00 86.81 115 HIS A O 1
ATOM 985 N N . GLU A 1 116 ? 3.197 -6.879 8.083 1.00 88.88 116 GLU A N 1
ATOM 986 C CA . GLU A 1 116 ? 1.945 -7.442 8.600 1.00 88.88 116 GLU A CA 1
ATOM 987 C C . GLU A 1 116 ? 0.716 -6.982 7.805 1.00 88.88 116 GLU A C 1
ATOM 989 O O . GLU A 1 116 ? -0.340 -7.616 7.870 1.00 88.88 116 GLU A O 1
ATOM 994 N N . ILE A 1 117 ? 0.834 -5.886 7.045 1.00 88.12 117 ILE A N 1
ATOM 995 C CA . ILE A 1 117 ? -0.266 -5.338 6.243 1.00 88.12 117 ILE A CA 1
ATOM 996 C C . ILE A 1 117 ? -0.044 -5.591 4.752 1.00 88.12 117 ILE A C 1
ATOM 998 O O . ILE A 1 117 ? -0.850 -6.279 4.135 1.00 88.12 117 ILE A O 1
ATOM 1002 N N . SER A 1 118 ? 1.050 -5.090 4.172 1.00 79.81 118 SER A N 1
ATOM 1003 C CA . SER A 1 118 ? 1.228 -5.085 2.713 1.00 79.81 118 SER A CA 1
ATOM 1004 C C . SER A 1 118 ? 1.552 -6.455 2.110 1.00 79.81 118 SER A C 1
ATOM 1006 O O . SER A 1 118 ? 1.152 -6.732 0.986 1.00 79.81 118 SER A O 1
ATOM 1008 N N . PHE A 1 119 ? 2.244 -7.335 2.845 1.00 75.25 119 PHE A N 1
ATOM 1009 C CA . PHE A 1 119 ? 2.631 -8.663 2.342 1.00 75.25 119 PHE A CA 1
ATOM 1010 C C . PHE A 1 119 ? 1.614 -9.772 2.642 1.00 75.25 119 PHE A C 1
ATOM 1012 O O . PHE A 1 119 ? 1.849 -10.930 2.292 1.00 75.25 119 PHE A O 1
ATOM 1019 N N . CYS A 1 120 ? 0.502 -9.452 3.303 1.00 81.56 120 CYS A N 1
ATOM 1020 C CA . CYS A 1 120 ? -0.503 -10.431 3.702 1.00 81.56 120 CYS A CA 1
ATOM 1021 C C . CYS A 1 120 ? -1.721 -10.405 2.776 1.00 81.56 120 CYS A C 1
ATOM 1023 O O . CYS A 1 120 ? -2.255 -9.348 2.449 1.00 81.56 120 CYS A O 1
ATOM 1025 N N . ASP A 1 121 ? -2.205 -11.592 2.404 1.00 82.50 121 ASP A N 1
ATOM 1026 C CA . ASP A 1 121 ? -3.449 -11.728 1.650 1.00 82.50 121 ASP A CA 1
ATOM 1027 C C . ASP A 1 121 ? -4.661 -11.585 2.583 1.00 82.50 121 ASP A C 1
ATOM 1029 O O . ASP A 1 121 ? -5.002 -12.481 3.368 1.00 82.50 121 ASP A O 1
ATOM 1033 N N . TYR A 1 122 ? -5.322 -10.435 2.473 1.00 85.62 122 TYR A N 1
ATOM 1034 C CA . TYR A 1 122 ? -6.568 -10.126 3.167 1.00 85.62 122 TYR A CA 1
ATOM 1035 C C . TYR A 1 122 ? -7.808 -10.260 2.268 1.00 85.62 122 TYR A C 1
ATOM 1037 O O . TYR A 1 122 ? -8.922 -9.983 2.721 1.00 85.62 122 TYR A O 1
ATOM 1045 N N . GLY A 1 123 ? -7.650 -10.759 1.041 1.00 82.62 123 GLY A N 1
ATOM 1046 C CA . GLY A 1 123 ? -8.689 -10.839 0.019 1.00 82.62 123 GLY A CA 1
ATOM 1047 C C . GLY A 1 123 ? -8.780 -9.580 -0.848 1.00 82.62 123 GLY A C 1
ATOM 1048 O O . GLY A 1 123 ? -7.994 -8.647 -0.710 1.00 82.62 123 GLY A O 1
ATOM 1049 N N . ALA A 1 124 ? -9.776 -9.553 -1.738 1.00 76.62 124 ALA A N 1
ATOM 1050 C CA . ALA A 1 124 ? -9.887 -8.567 -2.820 1.00 76.62 124 ALA A CA 1
ATOM 1051 C C . ALA A 1 124 ? -9.956 -7.094 -2.368 1.00 76.62 124 ALA A C 1
ATOM 1053 O O . ALA A 1 124 ? -9.487 -6.223 -3.088 1.00 76.62 124 ALA A O 1
ATOM 1054 N N . GLU A 1 125 ? -10.511 -6.816 -1.185 1.00 79.31 125 GLU A N 1
ATOM 1055 C CA . GLU A 1 125 ? -10.625 -5.455 -0.623 1.00 79.31 125 GLU A CA 1
ATOM 1056 C C . GLU A 1 125 ? -9.438 -5.074 0.283 1.00 79.31 125 GLU A C 1
ATOM 1058 O O . GLU A 1 125 ? -9.379 -3.960 0.805 1.00 79.31 125 GLU A O 1
ATOM 1063 N N . GLY A 1 126 ? -8.527 -6.017 0.538 1.00 85.50 126 GLY A N 1
ATOM 1064 C CA . GLY A 1 126 ? -7.479 -5.868 1.536 1.00 85.50 126 GLY A CA 1
ATOM 1065 C C . GLY A 1 126 ? -8.022 -5.638 2.949 1.00 85.50 126 GLY A C 1
ATOM 1066 O O . GLY A 1 126 ? -9.182 -5.916 3.268 1.00 85.50 126 GLY A O 1
ATOM 1067 N N . ILE A 1 127 ? -7.152 -5.135 3.825 1.00 90.12 127 ILE A N 1
ATOM 1068 C CA . ILE A 1 127 ? -7.520 -4.753 5.197 1.00 90.12 127 ILE A CA 1
ATOM 1069 C C . ILE A 1 127 ? -7.716 -3.242 5.365 1.00 90.12 127 ILE A C 1
ATOM 1071 O O . ILE A 1 127 ? -8.400 -2.813 6.293 1.00 90.12 127 ILE A O 1
ATOM 1075 N N . LEU A 1 128 ? -7.159 -2.443 4.450 1.00 92.44 128 LEU A N 1
ATOM 1076 C CA . LEU A 1 128 ? -7.267 -0.982 4.455 1.00 92.44 128 LEU A CA 1
ATOM 1077 C C . LEU A 1 128 ? -8.355 -0.455 3.509 1.00 92.44 128 LEU A C 1
ATOM 1079 O O . LEU A 1 128 ? -8.588 0.753 3.474 1.00 92.44 128 LEU A O 1
ATOM 1083 N N . GLY A 1 129 ? -9.029 -1.333 2.757 1.00 88.56 129 GLY A N 1
ATOM 1084 C CA . GLY A 1 129 ? -10.125 -0.951 1.866 1.00 88.56 129 GLY A CA 1
ATOM 1085 C C . GLY A 1 129 ? -9.686 -0.035 0.724 1.00 88.56 129 GLY A C 1
ATOM 1086 O O . GLY A 1 129 ? -10.389 0.927 0.431 1.00 88.56 129 GLY A O 1
ATOM 1087 N N . GLY A 1 130 ? -8.506 -0.265 0.142 1.00 88.88 130 GLY A N 1
ATOM 1088 C CA . GLY A 1 130 ? -7.968 0.554 -0.952 1.00 88.88 130 GLY A CA 1
ATOM 1089 C C . GLY A 1 130 ? -7.249 1.844 -0.531 1.00 88.88 130 GLY A C 1
ATOM 1090 O O . GLY A 1 130 ? -6.822 2.628 -1.384 1.00 88.88 130 GLY A O 1
ATOM 1091 N N . ASN A 1 131 ? -7.089 2.086 0.776 1.00 92.75 131 ASN A N 1
ATOM 1092 C CA . ASN A 1 131 ? -6.434 3.286 1.307 1.00 92.75 131 ASN A CA 1
ATOM 1093 C C . ASN A 1 131 ? -4.901 3.188 1.395 1.00 92.75 131 ASN A C 1
ATOM 1095 O O . ASN A 1 131 ? -4.264 4.053 1.989 1.00 92.75 131 ASN A O 1
ATOM 1099 N N . GLU A 1 132 ? -4.268 2.181 0.802 1.00 92.19 132 GLU A N 1
ATOM 1100 C CA . GLU A 1 132 ? -2.823 1.945 0.891 1.00 92.19 132 GLU A CA 1
ATOM 1101 C C . GLU A 1 132 ? -2.008 3.172 0.462 1.00 92.19 132 GLU A C 1
ATOM 1103 O O . GLU A 1 132 ? -1.007 3.490 1.098 1.00 92.19 132 GLU A O 1
ATOM 1108 N N . SER A 1 133 ? -2.469 3.917 -0.549 1.00 92.56 133 SER A N 1
ATOM 1109 C CA . SER A 1 133 ? -1.812 5.153 -1.000 1.00 92.56 133 SER A CA 1
ATOM 1110 C C . SER A 1 133 ? -1.702 6.214 0.097 1.00 92.56 133 SER A C 1
ATOM 1112 O O . SER A 1 133 ? -0.668 6.872 0.229 1.00 92.56 133 SER A O 1
ATOM 1114 N N . LEU A 1 134 ? -2.750 6.353 0.911 1.00 95.25 134 LEU A N 1
ATOM 1115 C CA . LEU A 1 134 ? -2.798 7.286 2.026 1.00 95.25 134 LEU A CA 1
ATOM 1116 C C . LEU A 1 134 ? -1.841 6.846 3.136 1.00 95.25 134 LEU A C 1
ATOM 1118 O O . LEU A 1 134 ? -1.086 7.661 3.663 1.00 95.25 134 LEU A O 1
ATOM 1122 N N . TYR A 1 135 ? -1.820 5.550 3.447 1.00 95.38 135 TYR A N 1
ATOM 1123 C CA . TYR A 1 135 ? -0.921 4.998 4.460 1.00 95.38 135 TYR A CA 1
ATOM 1124 C C . TYR A 1 135 ? 0.541 5.122 4.029 1.00 95.38 135 TYR A C 1
ATOM 1126 O O . TYR A 1 135 ? 1.364 5.581 4.815 1.00 95.38 135 TYR A O 1
ATOM 1134 N N . CYS A 1 136 ? 0.863 4.803 2.772 1.00 92.62 136 CYS A N 1
ATOM 1135 C CA . CYS A 1 136 ? 2.195 5.017 2.212 1.00 92.62 136 CYS A CA 1
ATOM 1136 C C . CYS A 1 136 ? 2.619 6.483 2.325 1.00 92.62 136 CYS A C 1
ATOM 1138 O O . CYS A 1 136 ? 3.726 6.755 2.775 1.00 92.62 136 CYS A O 1
ATOM 1140 N N . ARG A 1 137 ? 1.738 7.427 1.979 1.00 92.50 137 ARG A N 1
ATOM 1141 C CA . ARG A 1 137 ? 2.027 8.860 2.080 1.00 92.50 137 ARG A CA 1
ATOM 1142 C C . ARG A 1 137 ? 2.321 9.300 3.517 1.00 92.50 137 ARG A C 1
ATOM 1144 O O . ARG A 1 137 ? 3.298 10.003 3.748 1.00 92.50 137 ARG A O 1
ATOM 1151 N N . ILE A 1 138 ? 1.508 8.871 4.481 1.00 94.31 138 ILE A N 1
ATOM 1152 C CA . ILE A 1 138 ? 1.691 9.236 5.894 1.00 94.31 138 ILE A CA 1
ATOM 1153 C C . ILE A 1 138 ? 2.972 8.613 6.467 1.00 94.31 138 ILE A C 1
ATOM 1155 O O . ILE A 1 138 ? 3.736 9.290 7.153 1.00 94.31 138 ILE A O 1
ATOM 1159 N N . LEU A 1 139 ? 3.221 7.332 6.186 1.00 92.06 139 LEU A N 1
ATOM 1160 C CA . LEU A 1 139 ? 4.325 6.579 6.786 1.00 92.06 139 LEU A CA 1
ATOM 1161 C C . LEU A 1 139 ? 5.678 6.860 6.115 1.00 92.06 139 LEU A C 1
ATOM 1163 O O . LEU A 1 139 ? 6.701 6.889 6.798 1.00 92.06 139 LEU A O 1
ATOM 1167 N N . CYS A 1 140 ? 5.695 7.065 4.795 1.00 88.38 140 CYS A N 1
ATOM 1168 C CA . CYS A 1 140 ? 6.918 7.243 4.004 1.00 88.38 140 CYS A CA 1
ATOM 1169 C C . CYS A 1 140 ? 7.202 8.703 3.617 1.00 88.38 140 CYS A C 1
ATOM 1171 O O . CYS A 1 140 ? 8.303 8.991 3.152 1.00 88.38 140 CYS A O 1
ATOM 1173 N N . GLY A 1 141 ? 6.239 9.611 3.786 1.00 89.62 141 GLY A N 1
ATOM 1174 C CA . GLY A 1 141 ? 6.325 10.989 3.303 1.00 89.62 141 GLY A CA 1
ATOM 1175 C C . GLY A 1 141 ? 6.063 11.122 1.801 1.00 89.62 141 GLY A C 1
ATOM 1176 O O . GLY A 1 141 ? 5.609 10.187 1.136 1.00 89.62 141 GLY A O 1
ATOM 1177 N N . THR A 1 142 ? 6.318 12.316 1.266 1.00 88.75 142 THR A N 1
ATOM 1178 C CA . THR A 1 142 ? 6.053 12.657 -0.149 1.00 88.75 142 THR A CA 1
ATOM 1179 C C . THR A 1 142 ? 7.233 13.300 -0.852 1.00 88.75 142 THR A C 1
ATOM 1181 O O . THR A 1 142 ? 7.182 13.508 -2.062 1.00 88.75 142 THR A O 1
ATOM 1184 N N . THR A 1 143 ? 8.266 13.687 -0.109 1.00 88.69 143 THR A N 1
ATOM 1185 C CA . THR A 1 143 ? 9.416 14.396 -0.661 1.00 88.69 143 THR A CA 1
ATOM 1186 C C . THR A 1 143 ? 10.598 13.456 -0.838 1.00 88.69 143 THR A C 1
ATOM 1188 O O . THR A 1 143 ? 10.719 12.439 -0.154 1.00 88.69 143 THR A O 1
ATOM 1191 N N . SER A 1 144 ? 11.520 13.823 -1.728 1.00 83.00 144 SER A N 1
ATOM 1192 C CA . SER A 1 144 ? 12.795 13.114 -1.866 1.00 83.00 144 SER A CA 1
ATOM 1193 C C . SER A 1 144 ? 13.537 13.024 -0.531 1.00 83.00 144 SER A C 1
ATOM 1195 O O . SER A 1 144 ? 14.048 11.962 -0.199 1.00 83.00 144 SER A O 1
ATOM 1197 N N . VAL A 1 145 ? 13.520 14.095 0.271 1.00 86.38 145 VAL A N 1
ATOM 1198 C CA . VAL A 1 145 ? 14.132 14.137 1.608 1.00 86.38 145 VAL A CA 1
ATOM 1199 C C . VAL A 1 145 ? 13.504 13.109 2.548 1.00 86.38 145 VAL A C 1
ATOM 1201 O O . VAL A 1 145 ? 14.233 12.414 3.258 1.00 86.38 145 VAL A O 1
ATOM 1204 N N . ASP A 1 146 ? 12.174 12.977 2.545 1.00 87.50 146 ASP A N 1
ATOM 1205 C CA . ASP A 1 146 ? 11.493 11.954 3.346 1.00 87.50 146 ASP A CA 1
ATOM 1206 C C . ASP A 1 146 ? 11.974 10.561 2.933 1.00 87.50 146 ASP A C 1
ATOM 1208 O O . ASP A 1 146 ? 12.433 9.779 3.768 1.00 87.50 146 ASP A O 1
ATOM 1212 N N . PHE A 1 147 ? 11.972 10.294 1.626 1.00 86.81 147 PHE A N 1
ATOM 1213 C CA . PHE A 1 147 ? 12.381 9.017 1.052 1.00 86.81 147 PHE A CA 1
ATOM 1214 C C . PHE A 1 147 ? 13.847 8.667 1.345 1.00 86.81 147 PHE A C 1
ATOM 1216 O O . PHE A 1 147 ? 14.139 7.520 1.698 1.00 86.81 147 PHE A O 1
ATOM 1223 N N . SER A 1 148 ? 14.770 9.632 1.290 1.00 81.50 148 SER A N 1
ATOM 1224 C CA . SER A 1 148 ? 16.193 9.446 1.619 1.00 81.50 148 SER A CA 1
ATOM 1225 C C . SER A 1 148 ? 16.434 8.998 3.061 1.00 81.50 148 SER A C 1
ATOM 1227 O O . SER A 1 148 ? 17.416 8.309 3.348 1.00 81.50 148 SER A O 1
ATOM 1229 N N . ASN A 1 149 ? 15.551 9.383 3.982 1.00 82.06 149 ASN A N 1
ATOM 1230 C CA . ASN A 1 149 ? 15.697 9.062 5.397 1.00 82.06 149 ASN A CA 1
ATOM 1231 C C . ASN A 1 149 ? 15.207 7.649 5.748 1.00 82.06 149 ASN A C 1
ATOM 1233 O O . ASN A 1 149 ? 15.584 7.113 6.795 1.00 82.06 149 ASN A O 1
ATOM 1237 N N . LEU A 1 150 ? 14.408 7.021 4.883 1.00 81.25 150 LEU A N 1
ATOM 1238 C CA . LEU A 1 150 ? 13.824 5.705 5.137 1.00 81.25 150 LEU A CA 1
ATOM 1239 C C . LEU A 1 150 ? 14.852 4.571 5.033 1.00 81.25 150 LEU A C 1
ATOM 1241 O O . LEU A 1 150 ? 15.728 4.564 4.177 1.00 81.25 150 LEU A O 1
ATOM 1245 N N . PHE A 1 151 ? 14.711 3.535 5.862 1.00 71.38 151 PHE A N 1
ATOM 1246 C CA . PHE A 1 151 ? 15.602 2.367 5.812 1.00 71.38 151 PHE A CA 1
ATOM 1247 C C . PHE A 1 151 ? 15.592 1.672 4.444 1.00 71.38 151 PHE A C 1
ATOM 1249 O O . PHE A 1 151 ? 16.640 1.283 3.932 1.00 71.38 151 PHE A O 1
ATOM 1256 N N . ALA A 1 152 ? 14.417 1.543 3.825 1.00 73.44 152 ALA A N 1
ATOM 1257 C CA . ALA A 1 152 ? 14.297 0.867 2.544 1.00 73.44 152 ALA A CA 1
ATOM 1258 C C . ALA A 1 152 ? 15.101 1.578 1.431 1.00 73.44 152 ALA A C 1
ATOM 1260 O O . ALA A 1 152 ? 15.567 0.897 0.520 1.00 73.44 152 ALA A O 1
ATOM 1261 N N . SER A 1 153 ? 15.333 2.902 1.513 1.00 76.50 153 SER A N 1
ATOM 1262 C CA . SER A 1 153 ? 16.150 3.622 0.520 1.00 76.50 153 SER A CA 1
ATOM 1263 C C . SER A 1 153 ? 17.639 3.385 0.659 1.00 76.50 153 SER A C 1
ATOM 1265 O O . SER A 1 153 ? 18.396 3.775 -0.221 1.00 76.50 153 SER A O 1
ATOM 1267 N N . LYS A 1 154 ? 18.050 2.688 1.720 1.00 80.69 154 LYS A N 1
ATOM 1268 C CA . LYS A 1 154 ? 19.418 2.224 1.954 1.00 80.69 154 LYS A CA 1
ATOM 1269 C C . LYS A 1 154 ? 19.603 0.754 1.561 1.00 80.69 154 LYS A C 1
ATOM 1271 O O . LYS A 1 154 ? 20.713 0.237 1.651 1.00 80.69 154 LYS A O 1
ATOM 1276 N N . ASN A 1 155 ? 18.539 0.067 1.129 1.00 83.94 155 ASN A N 1
ATOM 1277 C CA . ASN A 1 155 ? 18.586 -1.339 0.744 1.00 83.94 155 ASN A CA 1
ATOM 1278 C C . ASN A 1 155 ? 18.740 -1.497 -0.786 1.00 83.94 155 ASN A C 1
ATOM 1280 O O . ASN A 1 155 ? 17.778 -1.263 -1.520 1.00 83.94 155 ASN A O 1
ATOM 1284 N N . PRO A 1 156 ? 19.881 -2.004 -1.292 1.00 83.88 156 PRO A N 1
ATOM 1285 C CA . PRO A 1 156 ? 20.114 -2.184 -2.730 1.00 83.88 156 PRO A CA 1
ATOM 1286 C C . PRO A 1 156 ? 19.215 -3.254 -3.382 1.00 83.88 156 PRO A C 1
ATOM 1288 O O . PRO A 1 156 ? 19.266 -3.456 -4.596 1.00 83.88 156 PRO A O 1
ATOM 1291 N N . ALA A 1 157 ? 18.424 -3.998 -2.601 1.00 86.81 157 ALA A N 1
ATOM 1292 C CA . ALA A 1 157 ? 17.425 -4.941 -3.098 1.00 86.81 157 ALA A CA 1
ATOM 1293 C C . ALA A 1 157 ? 16.015 -4.336 -3.244 1.00 86.81 157 ALA A C 1
ATOM 1295 O O . ALA A 1 157 ? 15.139 -5.016 -3.778 1.00 86.81 157 ALA A O 1
ATOM 1296 N N . ALA A 1 158 ? 15.787 -3.089 -2.810 1.00 87.88 158 ALA A N 1
ATOM 1297 C CA . ALA A 1 158 ? 14.467 -2.459 -2.836 1.00 87.88 158 ALA A CA 1
ATOM 1298 C C . ALA A 1 158 ? 13.919 -2.300 -4.264 1.00 87.88 158 ALA A C 1
ATOM 1300 O O . ALA A 1 158 ? 12.843 -2.821 -4.552 1.00 87.88 158 ALA A O 1
ATOM 1301 N N . PHE A 1 159 ? 14.673 -1.663 -5.169 1.00 91.44 159 PHE A N 1
ATOM 1302 C CA . PHE A 1 159 ? 14.249 -1.466 -6.561 1.00 91.44 159 PHE A CA 1
ATOM 1303 C C . PHE A 1 159 ? 14.038 -2.781 -7.343 1.00 91.44 159 PHE A C 1
ATOM 1305 O O . PHE A 1 159 ? 12.958 -2.962 -7.902 1.00 91.44 159 PHE A O 1
ATOM 1312 N N . PRO A 1 160 ? 14.964 -3.766 -7.325 1.00 90.81 160 PRO A N 1
ATOM 1313 C CA . PRO A 1 160 ? 14.690 -5.070 -7.938 1.00 90.81 160 PRO A CA 1
ATOM 1314 C C . PRO A 1 160 ? 13.433 -5.753 -7.369 1.00 90.81 160 PRO A C 1
ATOM 1316 O O . PRO A 1 160 ? 12.669 -6.374 -8.106 1.00 90.81 160 PRO A O 1
ATOM 1319 N N . GLY A 1 161 ? 13.198 -5.632 -6.056 1.00 89.75 161 GLY A N 1
ATOM 1320 C CA . GLY A 1 161 ? 12.003 -6.165 -5.402 1.00 89.75 161 GLY A CA 1
ATOM 1321 C C . GLY A 1 161 ? 10.711 -5.439 -5.790 1.00 89.75 161 GLY A C 1
ATOM 1322 O O . GLY A 1 161 ? 9.648 -6.055 -5.781 1.00 89.75 161 GLY A O 1
ATOM 1323 N N . PHE A 1 162 ? 10.789 -4.154 -6.140 1.00 92.94 162 PHE A N 1
ATOM 1324 C CA . PHE A 1 162 ? 9.688 -3.393 -6.730 1.00 92.94 162 PHE A CA 1
ATOM 1325 C C . PHE A 1 162 ? 9.332 -3.926 -8.116 1.00 92.94 162 PHE A C 1
ATOM 1327 O O . PHE A 1 162 ? 8.184 -4.315 -8.320 1.00 92.94 162 PHE A O 1
ATOM 1334 N N . CYS A 1 163 ? 10.318 -4.062 -9.011 1.00 94.06 163 CYS A N 1
ATOM 1335 C CA . CYS A 1 163 ? 10.111 -4.632 -10.344 1.00 94.06 163 CYS A CA 1
ATOM 1336 C C . CYS A 1 163 ? 9.478 -6.026 -10.258 1.00 94.06 163 CYS A C 1
ATOM 1338 O O . CYS A 1 163 ? 8.448 -6.283 -10.873 1.00 94.06 163 CYS A O 1
ATOM 1340 N N . HIS A 1 164 ? 10.040 -6.911 -9.428 1.00 90.75 164 HIS A N 1
ATOM 1341 C CA . HIS A 1 164 ? 9.528 -8.272 -9.275 1.00 90.75 164 HIS A CA 1
ATOM 1342 C C . HIS A 1 164 ? 8.073 -8.316 -8.779 1.00 90.75 164 HIS A C 1
ATOM 1344 O O . HIS A 1 164 ? 7.277 -9.088 -9.308 1.00 90.75 164 HIS A O 1
ATOM 1350 N N . THR A 1 165 ? 7.711 -7.503 -7.782 1.00 90.88 165 THR A N 1
ATOM 1351 C CA . THR A 1 165 ? 6.345 -7.507 -7.232 1.00 90.88 165 THR A CA 1
ATOM 1352 C C . THR A 1 165 ? 5.325 -6.860 -8.163 1.00 90.88 165 THR A C 1
ATOM 1354 O O . THR A 1 165 ? 4.174 -7.285 -8.168 1.00 90.88 165 THR A O 1
ATOM 1357 N N . LEU A 1 166 ? 5.722 -5.873 -8.968 1.00 94.81 166 LEU A N 1
ATOM 1358 C CA . LEU A 1 166 ? 4.780 -5.184 -9.849 1.00 94.81 166 LEU A CA 1
ATOM 1359 C C . LEU A 1 166 ? 4.522 -5.887 -11.180 1.00 94.81 166 LEU A C 1
ATOM 1361 O O . LEU A 1 166 ? 3.518 -5.589 -11.816 1.00 94.81 166 LEU A O 1
ATOM 1365 N N . ILE A 1 167 ? 5.343 -6.859 -11.584 1.00 94.19 167 ILE A N 1
ATOM 1366 C CA . ILE A 1 167 ? 5.034 -7.691 -12.759 1.00 94.19 167 ILE A CA 1
ATOM 1367 C C . ILE A 1 167 ? 3.670 -8.402 -12.598 1.00 94.19 167 ILE A C 1
ATOM 1369 O O . ILE A 1 167 ? 2.810 -8.194 -13.452 1.00 94.19 167 ILE A O 1
ATOM 1373 N N . PRO A 1 168 ? 3.409 -9.180 -11.521 1.00 92.19 168 PRO A N 1
ATOM 1374 C CA . PRO A 1 168 ? 2.082 -9.750 -11.284 1.00 92.19 168 PRO A CA 1
ATOM 1375 C C . PRO A 1 168 ? 0.974 -8.697 -11.225 1.00 92.19 168 PRO A C 1
ATOM 1377 O O . PRO A 1 168 ? -0.115 -8.934 -11.727 1.00 92.19 168 PRO A O 1
ATOM 1380 N N . PHE A 1 169 ? 1.228 -7.530 -10.633 1.00 93.31 169 PHE A N 1
ATOM 1381 C CA . PHE A 1 169 ? 0.231 -6.461 -10.566 1.00 93.31 169 PHE A CA 1
ATOM 1382 C C . PHE A 1 169 ? -0.218 -5.985 -11.959 1.00 93.31 169 PHE A C 1
ATOM 1384 O O . PHE A 1 169 ? -1.397 -5.711 -12.166 1.00 93.31 169 PHE A O 1
ATOM 1391 N N . LEU A 1 170 ? 0.718 -5.913 -12.908 1.00 95.44 170 LEU A N 1
ATOM 1392 C CA . LEU A 1 170 ? 0.466 -5.460 -14.275 1.00 95.44 170 LEU A CA 1
ATOM 1393 C C . LEU A 1 170 ? -0.167 -6.531 -15.175 1.00 95.44 170 LEU A C 1
ATOM 1395 O O . LEU A 1 170 ? -0.782 -6.161 -16.175 1.00 95.44 170 LEU A O 1
ATOM 1399 N N . LEU A 1 171 ? 0.004 -7.819 -14.853 1.00 93.06 171 LEU A N 1
ATOM 1400 C CA . LEU A 1 171 ? -0.323 -8.928 -15.759 1.00 93.06 171 LEU A CA 1
ATOM 1401 C C . LEU A 1 171 ? -1.308 -9.973 -15.201 1.00 93.06 171 LEU A C 1
ATOM 1403 O O . LEU A 1 171 ? -1.947 -10.660 -15.985 1.00 93.06 171 LEU A O 1
ATOM 1407 N N . ASP A 1 172 ? -1.434 -10.124 -13.880 1.00 90.62 172 ASP A N 1
ATOM 1408 C CA . ASP A 1 172 ? -2.228 -11.182 -13.230 1.00 90.62 172 ASP A CA 1
ATOM 1409 C C . ASP A 1 172 ? -3.495 -10.605 -12.574 1.00 90.62 172 ASP A C 1
ATOM 1411 O O . ASP A 1 172 ? -3.434 -9.761 -11.672 1.00 90.62 172 ASP A O 1
ATOM 1415 N N . ASP A 1 173 ? -4.660 -11.101 -12.997 1.00 86.62 173 ASP A N 1
ATOM 1416 C CA . ASP A 1 173 ? -5.980 -10.702 -12.503 1.00 86.62 173 ASP A CA 1
ATOM 1417 C C . ASP A 1 173 ? -6.246 -11.108 -11.043 1.00 86.62 173 ASP A C 1
ATOM 1419 O O . ASP A 1 173 ? -7.173 -10.589 -10.411 1.00 86.62 173 ASP A O 1
ATOM 1423 N N . LYS A 1 174 ? -5.410 -11.981 -10.469 1.00 86.69 174 LYS A N 1
ATOM 1424 C CA . LYS A 1 174 ? -5.460 -12.386 -9.056 1.00 86.69 174 LYS A CA 1
ATOM 1425 C C . LYS A 1 174 ? -4.646 -11.477 -8.145 1.00 86.69 174 LYS A C 1
ATOM 1427 O O . LYS A 1 174 ? -4.852 -11.513 -6.932 1.00 86.69 174 LYS A O 1
ATOM 1432 N N . SER A 1 175 ? -3.749 -10.655 -8.689 1.00 88.75 175 SER A N 1
ATOM 1433 C CA . SER A 1 175 ? -2.930 -9.740 -7.886 1.00 88.75 175 SER A CA 1
ATOM 1434 C C . SER A 1 175 ? -3.791 -8.690 -7.191 1.00 88.75 175 SER A C 1
ATOM 1436 O O . SER A 1 175 ? -4.763 -8.195 -7.764 1.00 88.75 175 SER A O 1
ATOM 1438 N N . TYR A 1 176 ? -3.435 -8.304 -5.967 1.00 89.06 176 TYR A N 1
ATOM 1439 C CA . TYR A 1 176 ? -4.174 -7.281 -5.231 1.00 89.06 176 TYR A CA 1
ATOM 1440 C C . TYR A 1 176 ? -4.109 -5.922 -5.950 1.00 89.06 176 TYR A C 1
ATOM 1442 O O . TYR A 1 176 ? -3.036 -5.374 -6.191 1.00 89.06 176 TYR A O 1
ATOM 1450 N N . ILE A 1 177 ? -5.274 -5.376 -6.301 1.00 89.19 177 ILE A N 1
ATOM 1451 C CA . ILE A 1 177 ? -5.424 -4.149 -7.103 1.00 89.19 177 ILE A CA 1
ATOM 1452 C C . ILE A 1 177 ? -4.927 -2.883 -6.381 1.00 89.19 177 ILE A C 1
ATOM 1454 O O . ILE A 1 177 ? -4.527 -1.909 -7.023 1.00 89.19 177 ILE A O 1
ATOM 1458 N N . TYR A 1 178 ? -4.875 -2.889 -5.052 1.00 90.19 178 TYR A N 1
ATOM 1459 C CA . TYR A 1 178 ? -4.329 -1.771 -4.284 1.00 90.19 178 TYR A CA 1
ATOM 1460 C C . TYR A 1 178 ? -2.947 -2.079 -3.705 1.00 90.19 178 TYR A C 1
ATOM 1462 O O . TYR A 1 178 ? -2.605 -1.590 -2.633 1.00 90.19 178 TYR A O 1
ATOM 1470 N N . GLU A 1 179 ? -2.138 -2.867 -4.426 1.00 89.88 179 GLU A N 1
ATOM 1471 C CA . GLU A 1 179 ? -0.740 -3.157 -4.087 1.00 89.88 179 GLU A CA 1
ATOM 1472 C C . GLU A 1 179 ? -0.012 -1.889 -3.619 1.00 89.88 179 GLU A C 1
ATOM 1474 O O . GLU A 1 179 ? 0.161 -0.941 -4.390 1.00 89.88 179 GLU A O 1
ATOM 1479 N N . ALA A 1 180 ? 0.405 -1.865 -2.351 1.00 89.88 180 ALA A N 1
ATOM 1480 C CA . ALA A 1 180 ? 0.954 -0.678 -1.708 1.00 89.88 180 ALA A CA 1
ATOM 1481 C C . ALA A 1 180 ? 2.222 -0.175 -2.416 1.00 89.88 180 ALA A C 1
ATOM 1483 O O . ALA A 1 180 ? 2.476 1.031 -2.481 1.00 89.88 180 ALA A O 1
ATOM 1484 N N . LYS A 1 181 ? 3.004 -1.089 -3.008 1.00 90.19 181 LYS A N 1
ATOM 1485 C CA . LYS A 1 181 ? 4.237 -0.737 -3.722 1.00 90.19 181 LYS A CA 1
ATOM 1486 C C . LYS A 1 181 ? 4.015 0.182 -4.921 1.00 90.19 181 LYS A C 1
ATOM 1488 O O . LYS A 1 181 ? 4.916 0.962 -5.227 1.00 90.19 181 LYS A O 1
ATOM 1493 N N . GLN A 1 182 ? 2.841 0.156 -5.561 1.00 91.69 182 GLN A N 1
ATOM 1494 C CA . GLN A 1 182 ? 2.550 1.038 -6.701 1.00 91.69 182 GLN A CA 1
ATOM 1495 C C . GLN A 1 182 ? 2.612 2.528 -6.296 1.00 91.69 182 GLN A C 1
ATOM 1497 O O . GLN A 1 182 ? 3.033 3.389 -7.071 1.00 91.69 182 GLN A O 1
ATOM 1502 N N . TYR A 1 183 ? 2.281 2.832 -5.036 1.00 91.75 183 TYR A N 1
ATOM 1503 C CA . TYR A 1 183 ? 2.271 4.192 -4.489 1.00 91.75 183 TYR A CA 1
ATOM 1504 C C . TYR A 1 183 ? 3.653 4.687 -4.054 1.00 91.75 183 TYR A C 1
ATOM 1506 O O . TYR A 1 183 ? 3.821 5.870 -3.778 1.00 91.75 183 TYR A O 1
ATOM 1514 N N . LEU A 1 184 ? 4.651 3.803 -4.034 1.00 91.56 184 LEU A N 1
ATOM 1515 C CA . LEU A 1 184 ? 6.030 4.105 -3.650 1.00 91.56 184 LEU A CA 1
ATOM 1516 C C . LEU A 1 184 ? 6.963 4.209 -4.864 1.00 91.56 184 LEU A C 1
ATOM 1518 O O . LEU A 1 184 ? 8.177 4.129 -4.711 1.00 91.56 184 LEU A O 1
ATOM 1522 N N . THR A 1 185 ? 6.416 4.391 -6.071 1.00 93.38 185 THR A N 1
ATOM 1523 C CA . THR A 1 185 ? 7.204 4.471 -7.314 1.00 93.38 185 THR A CA 1
ATOM 1524 C C . THR A 1 185 ? 8.354 5.481 -7.204 1.00 93.38 185 THR A C 1
ATOM 1526 O O . THR A 1 185 ? 9.499 5.116 -7.449 1.00 93.38 185 THR A O 1
ATOM 1529 N N . ASP A 1 186 ? 8.095 6.708 -6.737 1.00 91.62 186 ASP A N 1
ATOM 1530 C CA . ASP A 1 186 ? 9.136 7.746 -6.610 1.00 91.62 186 ASP A CA 1
ATOM 1531 C C . ASP A 1 186 ? 10.256 7.319 -5.655 1.00 91.62 186 ASP A C 1
ATOM 1533 O O . ASP A 1 186 ? 11.443 7.433 -5.961 1.00 91.62 186 ASP A O 1
ATOM 1537 N N . PHE A 1 187 ? 9.863 6.755 -4.514 1.00 91.19 187 PHE A N 1
ATOM 1538 C CA . PHE A 1 187 ? 10.779 6.193 -3.538 1.00 91.19 187 PHE A CA 1
ATOM 1539 C C . PHE A 1 187 ? 11.650 5.090 -4.161 1.00 91.19 187 PHE A C 1
ATOM 1541 O O . PHE A 1 187 ? 12.867 5.092 -3.983 1.00 91.19 187 PHE A O 1
ATOM 1548 N N . TYR A 1 188 ? 11.062 4.162 -4.920 1.00 92.31 188 TYR A N 1
ATOM 1549 C CA . TYR A 1 188 ? 11.809 3.060 -5.521 1.00 92.31 188 TYR A CA 1
ATOM 1550 C C . TYR A 1 188 ? 12.823 3.543 -6.557 1.00 92.31 188 TYR A C 1
ATOM 1552 O O . TYR A 1 188 ? 13.949 3.043 -6.551 1.00 92.31 188 TYR A O 1
ATOM 1560 N N . PHE A 1 189 ? 12.487 4.547 -7.367 1.00 91.88 189 PHE A N 1
ATOM 1561 C CA . PHE A 1 189 ? 13.445 5.172 -8.285 1.00 91.88 189 PHE A CA 1
ATOM 1562 C C . PHE A 1 189 ? 14.595 5.863 -7.549 1.00 91.88 189 PHE A C 1
ATOM 1564 O O . PHE A 1 189 ? 15.748 5.715 -7.950 1.00 91.88 189 PHE A O 1
ATOM 1571 N N . TYR A 1 190 ? 14.330 6.503 -6.410 1.00 88.56 190 TYR A N 1
ATOM 1572 C CA . TYR A 1 190 ? 15.401 7.007 -5.549 1.00 88.56 190 TYR A CA 1
ATOM 1573 C C . TYR A 1 190 ? 16.322 5.869 -5.067 1.00 88.56 190 TYR A C 1
ATOM 1575 O O . TYR A 1 190 ? 17.547 5.972 -5.131 1.00 88.56 190 TYR A O 1
ATOM 1583 N N . THR A 1 191 ? 15.754 4.723 -4.670 1.00 87.38 191 THR A N 1
ATOM 1584 C CA . THR A 1 191 ? 16.550 3.540 -4.284 1.00 87.38 191 THR A CA 1
ATOM 1585 C C . THR A 1 191 ? 17.307 2.904 -5.455 1.00 87.38 191 THR A C 1
ATOM 1587 O O . THR A 1 191 ? 18.263 2.161 -5.242 1.00 87.38 191 THR A O 1
ATOM 1590 N N . ALA A 1 192 ? 16.920 3.180 -6.702 1.00 89.56 192 ALA A N 1
ATOM 1591 C CA . ALA A 1 192 ? 17.592 2.633 -7.873 1.00 89.56 192 ALA A CA 1
ATOM 1592 C C . ALA A 1 192 ? 19.044 3.135 -7.979 1.00 89.56 192 ALA A C 1
ATOM 1594 O O . ALA A 1 192 ? 19.911 2.396 -8.435 1.00 89.56 192 ALA A O 1
ATOM 1595 N N . GLN A 1 193 ? 19.343 4.339 -7.473 1.00 83.69 193 GLN A N 1
ATOM 1596 C CA . GLN A 1 193 ? 20.706 4.896 -7.436 1.00 83.69 193 GLN A CA 1
ATOM 1597 C C . GLN A 1 193 ? 21.690 4.042 -6.623 1.00 83.69 193 GLN A C 1
ATOM 1599 O O . GLN A 1 193 ? 22.886 4.045 -6.902 1.00 83.69 193 GLN A O 1
ATOM 1604 N N . ILE A 1 194 ? 21.197 3.295 -5.633 1.00 83.50 194 ILE A N 1
ATOM 1605 C CA . ILE A 1 194 ? 22.015 2.408 -4.796 1.00 83.50 194 ILE A CA 1
ATOM 1606 C C . ILE A 1 194 ? 21.901 0.935 -5.206 1.00 83.50 194 ILE A C 1
ATOM 1608 O O . ILE A 1 194 ? 22.557 0.072 -4.618 1.00 83.50 194 ILE A O 1
ATOM 1612 N N . ALA A 1 195 ? 21.030 0.617 -6.165 1.00 83.31 195 ALA A N 1
ATOM 1613 C CA . ALA A 1 195 ? 20.779 -0.751 -6.573 1.00 83.31 195 ALA A CA 1
ATOM 1614 C C . ALA A 1 195 ? 21.958 -1.313 -7.372 1.00 83.31 195 ALA A C 1
ATOM 1616 O O . ALA A 1 195 ? 22.618 -0.632 -8.156 1.00 83.31 195 ALA A O 1
ATOM 1617 N N . ARG A 1 196 ? 22.196 -2.613 -7.194 1.00 81.19 196 ARG A N 1
ATOM 1618 C CA . ARG A 1 196 ? 23.151 -3.369 -8.005 1.00 81.19 196 ARG A CA 1
ATOM 1619 C C . ARG A 1 196 ? 22.412 -4.088 -9.126 1.00 81.19 196 ARG A C 1
ATOM 1621 O O . ARG A 1 196 ? 21.811 -5.138 -8.889 1.00 81.19 196 ARG A O 1
ATOM 1628 N N . PHE A 1 197 ? 22.432 -3.490 -10.314 1.00 81.88 197 PHE A N 1
ATOM 1629 C CA . PHE A 1 197 ? 21.739 -3.979 -11.513 1.00 81.88 197 PHE A CA 1
ATOM 1630 C C . PHE A 1 197 ? 22.419 -5.196 -12.157 1.00 81.88 197 PHE A C 1
ATOM 1632 O O . PHE A 1 197 ? 21.777 -5.949 -12.876 1.00 81.88 197 PHE A O 1
ATOM 1639 N N . ASP A 1 198 ? 23.697 -5.413 -11.858 1.00 72.31 198 ASP A N 1
ATOM 1640 C CA . ASP A 1 198 ? 24.580 -6.432 -12.434 1.00 72.31 198 ASP A CA 1
ATOM 1641 C C . ASP A 1 198 ? 24.485 -7.815 -11.759 1.00 72.31 198 ASP A C 1
ATOM 1643 O O . ASP A 1 198 ? 25.146 -8.763 -12.179 1.00 72.31 198 ASP A O 1
ATOM 1647 N N . VAL A 1 199 ? 23.701 -7.961 -10.684 1.00 70.06 199 VAL A N 1
ATOM 1648 C CA . VAL A 1 199 ? 23.790 -9.138 -9.802 1.00 70.06 199 VAL A CA 1
ATOM 1649 C C . VAL A 1 199 ? 22.676 -10.159 -10.050 1.00 70.06 199 VAL A C 1
ATOM 1651 O O . VAL A 1 199 ? 21.552 -10.005 -9.565 1.00 70.06 199 VAL A O 1
ATOM 1654 N N . GLY A 1 200 ? 23.038 -11.276 -10.688 1.00 71.00 200 GLY A N 1
ATOM 1655 C CA . GLY A 1 200 ? 22.250 -12.517 -10.736 1.00 71.00 200 GLY A CA 1
ATOM 1656 C C . GLY A 1 200 ? 20.815 -12.324 -11.241 1.00 71.00 200 GLY A C 1
ATOM 1657 O O . GLY A 1 200 ? 20.567 -11.557 -12.167 1.00 71.00 200 GLY A O 1
ATOM 1658 N N . ASN A 1 201 ? 19.846 -12.978 -10.590 1.00 71.44 201 ASN A N 1
ATOM 1659 C CA . ASN A 1 201 ? 18.431 -12.944 -10.993 1.00 71.44 201 ASN A CA 1
ATOM 1660 C C . ASN A 1 201 ? 17.805 -11.536 -10.977 1.00 71.44 201 ASN A C 1
ATOM 1662 O O . ASN A 1 201 ? 16.748 -11.338 -11.566 1.00 71.44 201 ASN A O 1
ATOM 1666 N N . LYS A 1 202 ? 18.426 -10.543 -10.321 1.00 76.06 202 LYS A N 1
ATOM 1667 C CA . LYS A 1 202 ? 17.899 -9.169 -10.267 1.00 76.06 202 LYS A CA 1
ATOM 1668 C C . LYS A 1 202 ? 17.896 -8.505 -11.643 1.00 76.06 202 LYS A C 1
ATOM 1670 O O . LYS A 1 202 ? 16.936 -7.809 -11.954 1.00 76.06 202 LYS A O 1
ATOM 1675 N N . ALA A 1 203 ? 18.920 -8.757 -12.460 1.00 79.06 203 ALA A N 1
ATOM 1676 C CA . ALA A 1 203 ? 19.009 -8.218 -13.817 1.00 79.06 203 ALA A CA 1
ATOM 1677 C C . ALA A 1 203 ? 17.838 -8.699 -14.692 1.00 79.06 203 ALA A C 1
ATOM 1679 O O . ALA A 1 203 ? 17.240 -7.908 -15.415 1.00 79.06 203 ALA A O 1
ATOM 1680 N N . ILE A 1 204 ? 17.458 -9.974 -14.541 1.00 83.25 204 ILE A N 1
ATOM 1681 C CA . ILE A 1 204 ? 16.338 -10.607 -15.253 1.00 83.25 204 ILE A CA 1
ATOM 1682 C C . ILE A 1 204 ? 15.018 -9.903 -14.913 1.00 83.25 204 ILE A C 1
ATOM 1684 O O . ILE A 1 204 ? 14.312 -9.464 -15.814 1.00 83.25 204 ILE A O 1
ATOM 1688 N N . TYR A 1 205 ? 14.697 -9.736 -13.623 1.00 85.25 205 TYR A N 1
ATOM 1689 C CA . TYR A 1 205 ? 13.437 -9.097 -13.212 1.00 85.25 205 TYR A CA 1
ATOM 1690 C C . TYR A 1 205 ? 13.337 -7.635 -13.647 1.00 85.25 205 TYR A C 1
ATOM 1692 O O . TYR A 1 205 ? 12.250 -7.177 -13.989 1.00 85.25 205 TYR A O 1
ATOM 1700 N N . ILE A 1 206 ? 14.449 -6.897 -13.615 1.00 91.44 206 ILE A N 1
ATOM 1701 C CA . ILE A 1 206 ? 14.470 -5.493 -14.032 1.00 91.44 206 ILE A CA 1
ATOM 1702 C C . ILE A 1 206 ? 14.283 -5.402 -15.547 1.00 91.44 206 ILE A C 1
ATOM 1704 O O . ILE A 1 206 ? 13.406 -4.667 -15.987 1.00 91.44 206 ILE A O 1
ATOM 1708 N N . GLY A 1 207 ? 15.035 -6.183 -16.331 1.00 90.69 207 GLY A N 1
ATOM 1709 C CA . GLY A 1 207 ? 14.881 -6.229 -17.788 1.00 90.69 207 GLY A CA 1
ATOM 1710 C C . GLY A 1 207 ? 13.457 -6.601 -18.204 1.00 90.69 207 GLY A C 1
ATOM 1711 O O . GLY A 1 207 ? 12.823 -5.861 -18.950 1.00 90.69 207 GLY A O 1
ATOM 1712 N N . GLN A 1 208 ? 12.903 -7.672 -17.628 1.00 89.75 208 GLN A N 1
ATOM 1713 C CA . GLN A 1 208 ? 11.535 -8.106 -17.919 1.00 89.75 208 GLN A CA 1
ATOM 1714 C C . GLN A 1 208 ? 10.497 -7.040 -17.553 1.00 89.75 208 GLN A C 1
ATOM 1716 O O . GLN A 1 208 ? 9.559 -6.809 -18.315 1.00 89.75 208 GLN A O 1
ATOM 1721 N N . PHE A 1 209 ? 10.646 -6.392 -16.394 1.00 94.44 209 PHE A N 1
ATOM 1722 C CA . PHE A 1 209 ? 9.758 -5.307 -15.989 1.00 94.44 209 PHE A CA 1
ATOM 1723 C C . PHE A 1 209 ? 9.822 -4.146 -16.986 1.00 94.44 209 PHE A C 1
ATOM 1725 O O . PHE A 1 209 ? 8.782 -3.693 -17.447 1.00 94.44 209 PHE A O 1
ATOM 1732 N N . LEU A 1 210 ? 11.019 -3.706 -17.382 1.00 94.88 210 LEU A N 1
ATOM 1733 C CA . LEU A 1 210 ? 11.187 -2.632 -18.363 1.00 94.88 210 LEU A CA 1
ATOM 1734 C C . LEU A 1 210 ? 10.608 -3.001 -19.740 1.00 94.88 210 LEU A C 1
ATOM 1736 O O . LEU A 1 210 ? 9.938 -2.170 -20.347 1.00 94.88 210 LEU A O 1
ATOM 1740 N N . GLN A 1 211 ? 10.778 -4.244 -20.200 1.00 92.38 211 GLN A N 1
ATOM 1741 C CA . GLN A 1 211 ? 10.155 -4.735 -21.436 1.00 92.38 211 GLN A CA 1
ATOM 1742 C C . GLN A 1 211 ? 8.619 -4.693 -21.351 1.00 92.38 211 GLN A C 1
ATOM 1744 O O . GLN A 1 211 ? 7.966 -4.233 -22.285 1.00 92.38 211 GLN A O 1
ATOM 1749 N N . ILE A 1 212 ? 8.030 -5.099 -20.218 1.00 94.12 212 ILE A N 1
ATOM 1750 C CA . ILE A 1 212 ? 6.579 -4.983 -19.983 1.00 94.12 212 ILE A CA 1
ATOM 1751 C C . ILE A 1 212 ? 6.140 -3.520 -20.053 1.00 94.12 212 ILE A C 1
ATOM 1753 O O . ILE A 1 212 ? 5.130 -3.216 -20.680 1.00 94.12 212 ILE A O 1
ATOM 1757 N N . ILE A 1 213 ? 6.907 -2.605 -19.455 1.00 96.38 213 ILE A N 1
ATOM 1758 C CA . ILE A 1 213 ? 6.625 -1.167 -19.517 1.00 96.38 213 ILE A CA 1
ATOM 1759 C C . ILE A 1 213 ? 6.718 -0.635 -20.957 1.00 96.38 213 ILE A C 1
ATOM 1761 O O . ILE A 1 213 ? 5.899 0.203 -21.329 1.00 96.38 213 ILE A O 1
ATOM 1765 N N . CYS A 1 214 ? 7.649 -1.115 -21.789 1.00 93.00 214 CYS A N 1
ATOM 1766 C CA . CYS A 1 214 ? 7.715 -0.766 -23.216 1.00 93.00 214 CYS A CA 1
ATOM 1767 C C . CYS A 1 214 ? 6.473 -1.225 -23.992 1.00 93.00 214 CYS A C 1
ATOM 1769 O O . CYS A 1 214 ? 5.994 -0.493 -24.852 1.00 93.00 214 CYS A O 1
ATOM 1771 N N . TYR A 1 215 ? 5.963 -2.421 -23.692 1.00 92.50 215 TYR A N 1
ATOM 1772 C CA . TYR A 1 215 ? 4.921 -3.095 -24.474 1.00 92.50 215 TYR A CA 1
ATOM 1773 C C . TYR A 1 215 ? 3.521 -3.041 -23.866 1.00 92.50 215 TYR A C 1
ATOM 1775 O O . TYR A 1 215 ? 2.620 -3.725 -24.358 1.00 92.50 215 TYR A O 1
ATOM 1783 N N . TYR A 1 216 ? 3.311 -2.267 -22.801 1.00 94.88 216 TYR A N 1
ATOM 1784 C CA . TYR A 1 216 ? 2.089 -2.396 -22.013 1.00 94.88 216 TYR A CA 1
ATOM 1785 C C . TYR A 1 216 ? 0.806 -2.178 -22.827 1.00 94.88 216 TYR A C 1
ATOM 1787 O O . TYR A 1 216 ? -0.158 -2.897 -22.614 1.00 94.88 216 TYR A O 1
ATOM 1795 N N . GLU A 1 217 ? 0.805 -1.291 -23.825 1.00 92.88 217 GLU A N 1
ATOM 1796 C CA . GLU A 1 217 ? -0.320 -1.076 -24.748 1.00 92.88 217 GLU A CA 1
ATOM 1797 C C . GLU A 1 217 ? -0.794 -2.357 -25.443 1.00 92.88 217 GLU A C 1
ATOM 1799 O O . GLU A 1 217 ? -1.989 -2.530 -25.678 1.00 92.88 217 GLU A O 1
ATOM 1804 N N . LEU A 1 218 ? 0.150 -3.222 -25.820 1.00 91.00 218 LEU A N 1
ATOM 1805 C CA . LEU A 1 218 ? -0.109 -4.489 -26.501 1.00 91.00 218 LEU A CA 1
ATOM 1806 C C . LEU A 1 218 ? -0.499 -5.588 -25.505 1.00 91.00 218 LEU A C 1
ATOM 1808 O O . LEU A 1 218 ? -1.298 -6.482 -25.812 1.00 91.00 218 LEU A O 1
ATOM 1812 N N . LEU A 1 219 ? 0.103 -5.534 -24.319 1.00 91.94 219 LEU A N 1
ATOM 1813 C CA . LEU A 1 219 ? -0.047 -6.549 -23.288 1.00 91.94 219 LEU A CA 1
ATOM 1814 C C . LEU A 1 219 ? -1.355 -6.415 -22.523 1.00 91.94 219 LEU A C 1
ATOM 1816 O O . LEU A 1 219 ? -1.986 -7.447 -22.306 1.00 91.94 219 LEU A O 1
ATOM 1820 N N . ASP A 1 220 ? -1.721 -5.183 -22.150 1.00 93.69 220 ASP A N 1
ATOM 1821 C CA . ASP A 1 220 ? -2.775 -4.794 -21.205 1.00 93.69 220 ASP A CA 1
ATOM 1822 C C . ASP A 1 220 ? -3.920 -5.820 -21.133 1.00 93.69 220 ASP A C 1
ATOM 1824 O O . ASP A 1 220 ? -4.855 -5.771 -21.941 1.00 93.69 220 ASP A O 1
ATOM 1828 N N . PRO A 1 221 ? -3.851 -6.769 -20.177 1.00 92.88 221 PRO A N 1
ATOM 1829 C CA . PRO A 1 221 ? -4.840 -7.838 -20.073 1.00 92.88 221 PRO A CA 1
ATOM 1830 C C . PRO A 1 221 ? -6.155 -7.356 -19.465 1.00 92.88 221 PRO A C 1
ATOM 1832 O O . PRO A 1 221 ? -7.135 -8.098 -19.441 1.00 92.88 221 PRO A O 1
ATOM 1835 N N . PHE A 1 222 ? -6.180 -6.133 -18.934 1.00 94.25 222 PHE A N 1
ATOM 1836 C CA . PHE A 1 222 ? -7.327 -5.589 -18.221 1.00 94.25 222 PHE A CA 1
ATOM 1837 C C . PHE A 1 222 ? -8.184 -4.690 -19.102 1.00 94.25 222 PHE A C 1
ATOM 1839 O O . PHE A 1 222 ? -9.330 -4.402 -18.739 1.00 94.25 222 PHE A O 1
ATOM 1846 N N . LYS A 1 223 ? -7.660 -4.273 -20.259 1.00 94.25 223 LYS A N 1
ATOM 1847 C CA . LYS A 1 223 ? -8.411 -3.538 -21.270 1.00 94.25 223 LYS A CA 1
ATOM 1848 C C . LYS A 1 223 ? -9.689 -4.293 -21.631 1.00 94.25 223 LYS A C 1
ATOM 1850 O O . LYS A 1 223 ? -9.648 -5.472 -21.966 1.00 94.25 223 LYS A O 1
ATOM 1855 N N . ASP A 1 224 ? -10.823 -3.608 -21.518 1.00 94.12 224 ASP A N 1
ATOM 1856 C CA . ASP A 1 224 ? -12.170 -4.148 -21.755 1.00 94.12 224 ASP A CA 1
ATOM 1857 C C . ASP A 1 224 ? -12.588 -5.320 -20.826 1.00 94.12 224 ASP A C 1
ATOM 1859 O O . ASP A 1 224 ? -13.663 -5.892 -21.001 1.00 94.12 224 ASP A O 1
ATOM 1863 N N . VAL A 1 225 ? -11.784 -5.652 -19.803 1.00 93.56 225 VAL A N 1
ATOM 1864 C CA . VAL A 1 225 ? -12.047 -6.722 -18.815 1.00 93.56 225 VAL A CA 1
ATOM 1865 C C . VAL A 1 225 ? -12.352 -6.147 -17.431 1.00 93.56 225 VAL A C 1
ATOM 1867 O O . VAL A 1 225 ? -13.309 -6.558 -16.776 1.00 93.56 225 VAL A O 1
ATOM 1870 N N . SER A 1 226 ? -11.542 -5.195 -16.962 1.00 94.56 226 SER A N 1
ATOM 1871 C CA . SER A 1 226 ? -11.706 -4.551 -15.657 1.00 94.56 226 SER A CA 1
ATOM 1872 C C . SER A 1 226 ? -11.212 -3.111 -15.725 1.00 94.56 226 SER A C 1
ATOM 1874 O O . SER A 1 226 ? -10.009 -2.858 -15.687 1.00 94.56 226 SER A O 1
ATOM 1876 N N . GLU A 1 227 ? -12.152 -2.164 -15.787 1.00 95.25 227 GLU A N 1
ATOM 1877 C CA . GLU A 1 227 ? -11.849 -0.728 -15.841 1.00 95.25 227 GLU A CA 1
ATOM 1878 C C . GLU A 1 227 ? -10.958 -0.295 -14.670 1.00 95.25 227 GLU A C 1
ATOM 1880 O O . GLU A 1 227 ? -9.965 0.400 -14.861 1.00 95.25 227 GLU A O 1
ATOM 1885 N N . GLU A 1 228 ? -11.256 -0.766 -13.458 1.00 93.62 228 GLU A N 1
ATOM 1886 C CA . GLU A 1 228 ? -10.491 -0.383 -12.274 1.00 93.62 228 GLU A CA 1
ATOM 1887 C C . GLU A 1 228 ? -9.032 -0.861 -12.339 1.00 93.62 228 GLU A C 1
ATOM 1889 O O . GLU A 1 228 ? -8.112 -0.080 -12.082 1.00 93.62 228 GLU A O 1
ATOM 1894 N N . ARG A 1 229 ? -8.797 -2.123 -12.728 1.00 94.19 229 ARG A N 1
ATOM 1895 C CA . ARG A 1 229 ? -7.435 -2.654 -12.894 1.00 94.19 229 ARG A CA 1
ATOM 1896 C C . ARG A 1 229 ? -6.701 -1.959 -14.030 1.00 94.19 229 ARG A C 1
ATOM 1898 O O . ARG A 1 229 ? -5.546 -1.587 -13.845 1.00 94.19 229 ARG A O 1
ATOM 1905 N N . HIS A 1 230 ? -7.379 -1.748 -15.156 1.00 95.75 230 HIS A N 1
ATOM 1906 C CA . HIS A 1 230 ? -6.843 -1.026 -16.304 1.00 95.75 230 HIS A CA 1
ATOM 1907 C C . HIS A 1 230 ? -6.347 0.365 -15.887 1.00 95.75 230 HIS A C 1
ATOM 1909 O O . HIS A 1 230 ? -5.176 0.682 -16.086 1.00 95.75 230 HIS A O 1
ATOM 1915 N N . LEU A 1 231 ? -7.186 1.161 -15.214 1.00 95.56 231 LEU A N 1
ATOM 1916 C CA . LEU A 1 231 ? -6.824 2.507 -14.759 1.00 95.56 231 LEU A CA 1
ATOM 1917 C C . LEU A 1 231 ? -5.630 2.500 -13.794 1.00 95.56 231 LEU A C 1
ATOM 1919 O O . LEU A 1 231 ? -4.737 3.342 -13.904 1.00 95.56 231 LEU A O 1
ATOM 1923 N N . ARG A 1 232 ? -5.587 1.551 -12.852 1.00 94.44 232 ARG A N 1
ATOM 1924 C CA . ARG A 1 232 ? -4.495 1.440 -11.870 1.00 94.44 232 ARG A CA 1
ATOM 1925 C C . ARG A 1 232 ? -3.176 1.020 -12.511 1.00 94.44 232 ARG A C 1
ATOM 1927 O O . ARG A 1 232 ? -2.141 1.628 -12.234 1.00 94.44 232 ARG A O 1
ATOM 1934 N N . ALA A 1 233 ? -3.213 0.020 -13.385 1.00 96.06 233 ALA A N 1
ATOM 1935 C CA . ALA A 1 233 ? -2.031 -0.448 -14.088 1.00 96.06 233 ALA A CA 1
ATOM 1936 C C . ALA A 1 233 ? -1.479 0.628 -15.032 1.00 96.06 233 ALA A C 1
ATOM 1938 O O . ALA A 1 233 ? -0.280 0.906 -15.005 1.00 96.06 233 ALA A O 1
ATOM 1939 N N . TRP A 1 234 ? -2.347 1.329 -15.766 1.00 97.12 234 TRP A N 1
ATOM 1940 C CA . TRP A 1 234 ? -1.944 2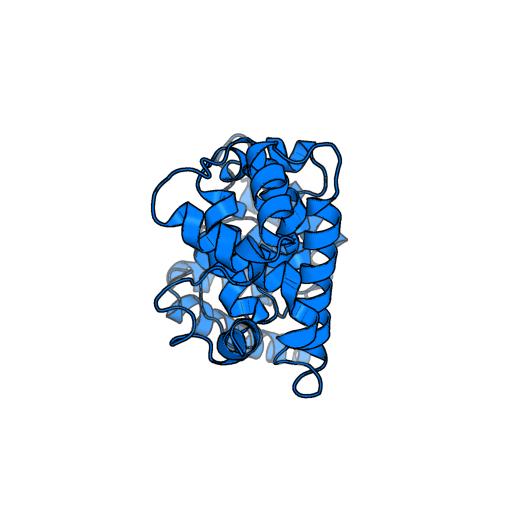.450 -16.615 1.00 97.12 234 TRP A CA 1
ATOM 1941 C C . TRP A 1 234 ? -1.355 3.625 -15.844 1.00 97.12 234 TRP A C 1
ATOM 1943 O O . TRP A 1 234 ? -0.360 4.204 -16.282 1.00 97.12 234 TRP A O 1
ATOM 1953 N N . ALA A 1 235 ? -1.922 3.968 -14.685 1.00 96.38 235 ALA A N 1
ATOM 1954 C CA . ALA A 1 235 ? -1.361 5.010 -13.830 1.00 96.38 235 ALA A CA 1
ATOM 1955 C C . ALA A 1 235 ? 0.075 4.669 -13.398 1.00 96.38 235 ALA A C 1
ATOM 1957 O O . ALA A 1 235 ? 0.956 5.529 -13.443 1.00 96.38 235 ALA A O 1
ATOM 1958 N N . LEU A 1 236 ? 0.327 3.410 -13.028 1.00 96.94 236 LEU A N 1
ATOM 1959 C CA . LEU A 1 236 ? 1.668 2.929 -12.703 1.00 96.94 236 LEU A CA 1
ATOM 1960 C C . LEU A 1 236 ? 2.596 2.965 -13.926 1.00 96.94 236 LEU A C 1
ATOM 1962 O O . LEU A 1 236 ? 3.700 3.492 -13.823 1.00 96.94 236 LEU A O 1
ATOM 1966 N N . VAL A 1 237 ? 2.163 2.427 -15.068 1.00 97.75 237 VAL A N 1
ATOM 1967 C CA . VAL A 1 237 ? 2.963 2.357 -16.303 1.00 97.75 237 VAL A CA 1
ATOM 1968 C C . VAL A 1 237 ? 3.397 3.744 -16.753 1.00 97.75 237 VAL A C 1
ATOM 1970 O O . VAL A 1 237 ? 4.584 3.963 -16.988 1.00 97.75 237 VAL A O 1
ATOM 1973 N N . ASN A 1 238 ? 2.467 4.699 -16.807 1.00 97.44 238 ASN A N 1
ATOM 1974 C CA . ASN A 1 238 ? 2.776 6.073 -17.193 1.00 97.44 238 ASN A CA 1
ATOM 1975 C C . ASN A 1 238 ? 3.727 6.730 -16.194 1.00 97.44 238 ASN A C 1
ATOM 1977 O O . A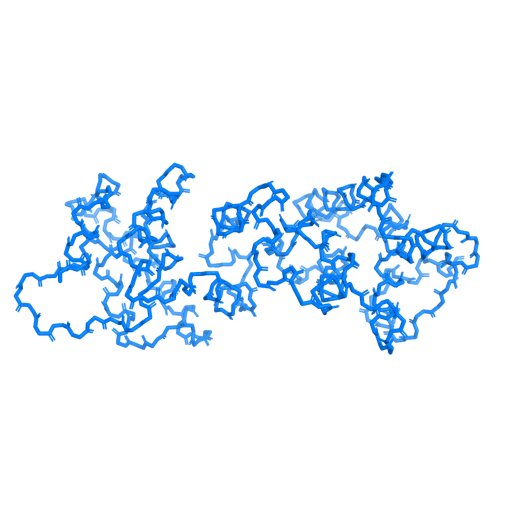SN A 1 238 ? 4.746 7.275 -16.603 1.00 97.44 238 ASN A O 1
ATOM 1981 N N . LYS A 1 239 ? 3.484 6.576 -14.886 1.00 96.69 239 LYS A N 1
ATOM 1982 C CA . LYS A 1 239 ? 4.391 7.115 -13.866 1.00 96.69 239 LYS A CA 1
ATOM 1983 C C . LYS A 1 239 ? 5.804 6.535 -13.981 1.00 96.69 239 LYS A C 1
ATOM 1985 O O . LYS A 1 239 ? 6.783 7.260 -13.834 1.00 96.69 239 LYS A O 1
ATOM 1990 N N . VAL A 1 240 ? 5.930 5.235 -14.243 1.00 97.06 240 VAL A N 1
ATOM 1991 C CA . VAL A 1 240 ? 7.229 4.576 -14.444 1.00 97.06 240 VAL A CA 1
ATOM 1992 C C . VAL A 1 240 ? 7.913 5.093 -15.711 1.00 97.06 240 VAL A C 1
ATOM 1994 O O . VAL A 1 240 ? 9.109 5.365 -15.669 1.00 97.06 240 VAL A O 1
ATOM 1997 N N . ARG A 1 241 ? 7.181 5.275 -16.815 1.00 96.62 241 ARG A N 1
ATOM 1998 C CA . ARG A 1 241 ? 7.722 5.858 -18.054 1.00 96.62 241 ARG A CA 1
ATOM 1999 C C . ARG A 1 241 ? 8.224 7.277 -17.842 1.00 96.62 241 ARG A C 1
ATOM 2001 O O . ARG A 1 241 ? 9.349 7.562 -18.238 1.00 96.62 241 ARG A O 1
ATOM 2008 N N . A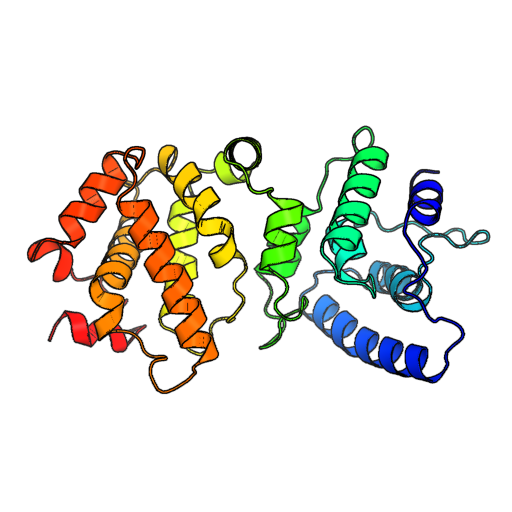SP A 1 242 ? 7.447 8.112 -17.159 1.00 95.69 242 ASP A N 1
ATOM 2009 C CA . ASP A 1 242 ? 7.851 9.475 -16.813 1.00 95.69 242 ASP A CA 1
ATOM 2010 C C . ASP A 1 242 ? 9.175 9.443 -16.036 1.00 95.69 242 ASP A C 1
ATOM 2012 O O . ASP A 1 242 ? 10.148 10.082 -16.438 1.00 95.69 242 ASP A O 1
ATOM 2016 N N . LYS A 1 243 ? 9.267 8.590 -15.004 1.00 94.88 243 LYS A N 1
ATOM 2017 C CA . LYS A 1 243 ? 10.494 8.396 -14.217 1.00 94.88 243 LYS A CA 1
ATOM 2018 C C . LYS A 1 243 ? 11.689 7.909 -15.031 1.00 94.88 243 LYS A C 1
ATOM 2020 O O . LYS A 1 243 ? 12.808 8.349 -14.793 1.00 94.88 243 LYS A O 1
ATOM 2025 N N . LEU A 1 244 ? 11.475 7.039 -16.013 1.00 95.06 244 LEU A N 1
ATOM 2026 C CA . LEU A 1 244 ? 12.534 6.540 -16.894 1.00 95.06 244 LEU A CA 1
ATOM 2027 C C . LEU A 1 244 ? 13.036 7.588 -17.906 1.00 95.06 244 LEU A C 1
ATOM 2029 O O . LEU A 1 244 ? 14.002 7.328 -18.623 1.00 95.06 244 LEU A O 1
ATOM 2033 N N . THR A 1 245 ? 12.410 8.765 -17.963 1.00 91.25 245 THR A N 1
ATOM 2034 C CA . THR A 1 245 ? 12.849 9.901 -18.791 1.00 91.25 245 THR A CA 1
ATOM 2035 C C . THR A 1 245 ? 13.445 11.055 -17.983 1.00 91.25 245 THR A C 1
ATOM 2037 O O . THR A 1 245 ? 13.882 12.046 -18.571 1.00 91.25 245 THR A O 1
ATOM 2040 N N . GLU A 1 246 ? 13.496 10.945 -16.650 1.00 91.38 246 GLU A N 1
ATOM 2041 C CA . GLU A 1 246 ? 14.039 12.005 -15.799 1.00 91.38 246 GLU A CA 1
ATOM 2042 C C . GLU A 1 246 ? 15.574 12.137 -15.943 1.00 91.38 246 GLU A C 1
ATOM 2044 O O . GLU A 1 246 ? 16.279 11.132 -16.082 1.00 91.38 246 GLU A O 1
ATOM 2049 N N . PRO A 1 247 ? 16.132 13.366 -15.894 1.00 87.19 247 PRO A N 1
ATOM 2050 C CA . PRO A 1 247 ? 17.569 13.593 -16.087 1.00 87.19 247 PRO A CA 1
ATOM 2051 C C . PRO A 1 247 ? 18.480 12.967 -15.022 1.00 87.19 247 PRO A C 1
ATOM 2053 O O . PRO A 1 247 ? 19.668 12.771 -15.274 1.00 87.19 247 PRO A O 1
ATOM 2056 N N . ASP A 1 248 ? 17.959 12.702 -13.825 1.00 86.56 248 ASP A N 1
ATOM 2057 C CA . ASP A 1 248 ? 18.685 12.154 -12.675 1.00 86.56 248 ASP A CA 1
ATOM 2058 C C . ASP A 1 248 ? 18.575 10.623 -12.560 1.00 86.56 248 ASP A C 1
ATOM 2060 O O . ASP A 1 248 ? 18.992 10.036 -11.554 1.00 86.56 248 ASP A O 1
ATOM 2064 N N . LEU A 1 249 ? 18.064 9.960 -13.604 1.00 90.75 249 LEU A N 1
ATOM 2065 C CA . LEU A 1 249 ? 18.020 8.506 -13.674 1.00 90.75 249 LEU A CA 1
ATOM 2066 C C . LEU A 1 249 ? 19.446 7.921 -13.557 1.00 90.75 249 LEU A C 1
ATOM 2068 O O . LEU A 1 249 ? 20.361 8.367 -14.260 1.00 90.75 249 LEU A O 1
ATOM 2072 N N . PRO A 1 250 ? 19.674 6.898 -12.708 1.00 90.38 250 PRO A N 1
ATOM 2073 C CA . PRO A 1 250 ? 20.984 6.267 -12.594 1.00 90.38 250 PRO A CA 1
ATOM 2074 C C . PRO A 1 250 ? 21.460 5.764 -13.957 1.00 90.38 250 PRO A C 1
ATOM 2076 O O . PRO A 1 250 ? 20.738 5.015 -14.612 1.00 90.38 250 PRO A O 1
ATOM 2079 N N . LYS A 1 251 ? 22.694 6.103 -14.354 1.00 90.75 251 LYS A N 1
ATOM 2080 C CA . LYS A 1 251 ? 23.245 5.719 -15.666 1.00 90.75 251 LYS A CA 1
ATOM 2081 C C . LYS A 1 251 ? 23.037 4.232 -16.018 1.00 90.75 251 LYS A C 1
ATOM 2083 O O . LYS A 1 251 ? 22.544 3.974 -17.107 1.00 90.75 251 LYS A O 1
ATOM 2088 N N . PRO A 1 252 ? 23.302 3.254 -15.126 1.00 90.25 252 PRO A N 1
ATOM 2089 C CA . PRO A 1 252 ? 23.047 1.849 -15.450 1.00 90.25 252 PRO A CA 1
ATOM 2090 C C . PRO A 1 252 ? 21.574 1.532 -15.751 1.00 90.25 252 PRO A C 1
ATOM 2092 O O . PRO A 1 252 ? 21.288 0.690 -16.596 1.00 90.25 252 PRO A O 1
ATOM 2095 N N . LEU A 1 253 ? 20.633 2.198 -15.073 1.00 91.38 253 LEU A N 1
ATOM 2096 C CA . LEU A 1 253 ? 19.202 2.033 -15.331 1.00 91.38 253 LEU A CA 1
ATOM 2097 C C . LEU A 1 253 ? 18.785 2.729 -16.632 1.00 91.38 253 LEU A C 1
ATOM 2099 O O . LEU A 1 253 ? 17.969 2.181 -17.366 1.00 91.38 253 LEU A O 1
ATOM 2103 N N . LEU A 1 254 ? 19.371 3.890 -16.940 1.00 92.44 254 LEU A N 1
ATOM 2104 C CA . LEU A 1 254 ? 19.183 4.571 -18.222 1.00 92.44 254 LEU A CA 1
ATOM 2105 C C . LEU A 1 254 ? 19.665 3.705 -19.390 1.00 92.44 254 LEU A C 1
ATOM 2107 O O . LEU A 1 254 ? 18.927 3.532 -20.354 1.00 92.44 254 LEU A O 1
ATOM 2111 N N . ASP A 1 255 ? 20.864 3.133 -19.283 1.00 92.00 255 ASP A N 1
ATOM 2112 C CA . ASP A 1 255 ? 21.444 2.270 -20.314 1.00 92.00 255 ASP A CA 1
ATOM 2113 C C . ASP A 1 255 ? 20.549 1.035 -20.551 1.00 92.00 255 ASP A C 1
ATOM 2115 O O . ASP A 1 255 ? 20.247 0.689 -21.695 1.00 92.00 255 ASP A O 1
ATOM 2119 N N . LEU A 1 256 ? 20.049 0.408 -19.474 1.00 91.19 256 LEU A N 1
ATOM 2120 C CA . LEU A 1 256 ? 19.077 -0.690 -19.561 1.00 91.19 256 LEU A CA 1
ATOM 2121 C C . LEU A 1 256 ? 17.770 -0.248 -20.223 1.00 91.19 256 LEU A C 1
ATOM 2123 O O . LEU A 1 256 ? 17.254 -0.949 -21.088 1.00 91.19 256 LEU A O 1
ATOM 2127 N N . TRP A 1 257 ? 17.233 0.909 -19.839 1.00 93.81 257 TRP A N 1
ATOM 2128 C CA . TRP A 1 257 ? 15.996 1.432 -20.409 1.00 93.81 257 TRP A CA 1
ATOM 2129 C C . TRP A 1 257 ? 16.126 1.730 -21.903 1.00 93.81 257 TRP A C 1
ATOM 2131 O O . TRP A 1 257 ? 15.272 1.324 -22.686 1.00 93.81 257 TRP A O 1
ATOM 2141 N N . GLN A 1 258 ? 17.216 2.377 -22.316 1.00 93.69 258 GLN A N 1
ATOM 2142 C CA . GLN A 1 258 ? 17.508 2.641 -23.723 1.00 93.69 258 GLN A CA 1
ATOM 2143 C C . GLN A 1 258 ? 17.675 1.343 -24.513 1.00 93.69 258 GLN A C 1
ATOM 2145 O O . GLN A 1 258 ? 17.138 1.227 -25.614 1.00 93.69 258 GLN A O 1
ATOM 2150 N N . HIS A 1 259 ? 18.360 0.348 -23.943 1.00 92.00 259 HIS A N 1
ATOM 2151 C CA . HIS A 1 259 ? 18.481 -0.967 -24.561 1.00 92.00 259 HIS A CA 1
ATOM 2152 C C . HIS A 1 259 ? 17.114 -1.638 -24.752 1.00 92.00 259 HIS A C 1
ATOM 2154 O O . HIS A 1 259 ? 16.831 -2.129 -25.837 1.00 92.00 259 HIS A O 1
ATOM 2160 N N . MET A 1 260 ? 16.226 -1.593 -23.755 1.00 92.12 260 MET A N 1
ATOM 2161 C CA . MET A 1 260 ? 14.874 -2.169 -23.850 1.00 92.12 260 MET A CA 1
ATOM 2162 C C . MET A 1 260 ? 13.975 -1.496 -24.900 1.00 92.12 260 MET A C 1
ATOM 2164 O O . MET A 1 260 ? 12.918 -2.030 -25.229 1.00 92.12 260 MET A O 1
ATOM 2168 N N . GLN A 1 261 ? 14.367 -0.338 -25.438 1.00 90.69 261 GLN A N 1
ATOM 2169 C CA . GLN A 1 261 ? 13.670 0.309 -26.552 1.00 90.69 261 GLN A CA 1
ATOM 2170 C C . GLN A 1 261 ? 14.194 -0.115 -27.935 1.00 90.69 261 GLN A C 1
ATOM 2172 O O . GLN A 1 261 ? 13.502 0.120 -28.934 1.00 90.69 261 GLN A O 1
ATOM 2177 N N . THR A 1 262 ? 15.384 -0.725 -28.020 1.00 91.44 262 THR A N 1
ATOM 2178 C CA . THR A 1 262 ? 15.932 -1.248 -29.282 1.00 91.44 262 THR A CA 1
ATOM 2179 C C . THR A 1 262 ? 15.228 -2.535 -29.691 1.00 91.44 262 THR A C 1
ATOM 2181 O O . THR A 1 262 ? 14.610 -3.193 -28.860 1.00 91.44 262 THR A O 1
ATOM 2184 N N . GLU A 1 263 ? 15.346 -2.925 -30.963 1.00 87.31 263 GLU A N 1
ATOM 2185 C CA . GLU A 1 263 ? 14.816 -4.210 -31.441 1.00 87.31 263 GLU A CA 1
ATOM 2186 C C . GLU A 1 263 ? 15.377 -5.391 -30.635 1.00 87.31 263 GLU A C 1
ATOM 2188 O O . GLU A 1 263 ? 14.614 -6.248 -30.203 1.00 87.31 263 GLU A O 1
ATOM 2193 N N . ASP A 1 264 ? 16.679 -5.398 -30.339 1.00 87.31 264 ASP A N 1
ATOM 2194 C CA . ASP A 1 264 ? 17.302 -6.471 -29.554 1.00 87.31 264 ASP A CA 1
ATOM 2195 C C . ASP A 1 264 ? 16.730 -6.570 -28.132 1.00 87.31 264 ASP A C 1
ATOM 2197 O O . ASP A 1 264 ? 16.393 -7.661 -27.676 1.00 87.31 264 ASP A O 1
ATOM 2201 N N . GLY A 1 265 ? 16.599 -5.442 -27.422 1.00 86.12 265 GLY A N 1
ATOM 2202 C CA . GLY A 1 265 ? 16.063 -5.450 -26.059 1.00 86.12 265 GLY A CA 1
ATOM 2203 C C . GLY A 1 265 ? 14.574 -5.788 -26.025 1.00 86.12 265 GLY A C 1
ATOM 2204 O O . GLY A 1 265 ? 14.109 -6.514 -25.149 1.00 86.12 265 GLY A O 1
ATOM 2205 N N . LYS A 1 266 ? 13.831 -5.329 -27.031 1.00 82.31 266 LYS A N 1
ATOM 2206 C CA . LYS A 1 266 ? 12.416 -5.642 -27.225 1.00 82.31 266 LYS A CA 1
ATOM 2207 C C . LYS A 1 266 ? 12.146 -7.129 -27.432 1.00 82.31 266 LYS A C 1
ATOM 2209 O O . LYS A 1 266 ? 11.188 -7.636 -26.858 1.00 82.31 266 LYS A O 1
ATOM 2214 N N . HIS A 1 267 ? 13.003 -7.824 -28.176 1.00 82.69 267 HIS A N 1
ATOM 2215 C CA . HIS A 1 267 ? 12.883 -9.262 -28.443 1.00 82.69 267 HIS A CA 1
ATOM 2216 C C . HIS A 1 267 ? 13.663 -10.130 -27.443 1.00 82.69 267 HIS A C 1
ATOM 2218 O O . HIS A 1 267 ? 13.782 -11.342 -27.638 1.00 82.69 267 HIS A O 1
ATOM 2224 N N . GLN A 1 268 ? 14.200 -9.542 -26.366 1.00 83.88 268 GLN A N 1
ATOM 2225 C CA . GLN A 1 268 ? 14.898 -10.306 -25.342 1.00 83.88 268 GLN A CA 1
ATOM 2226 C C . GLN A 1 268 ? 13.952 -11.338 -24.712 1.00 83.88 268 GLN A C 1
ATOM 2228 O O . GLN A 1 268 ? 12.879 -11.006 -24.203 1.00 83.88 268 GLN A O 1
ATOM 2233 N N . VAL A 1 269 ? 14.374 -12.603 -24.726 1.00 78.50 269 VAL A N 1
ATOM 2234 C CA . VAL A 1 269 ? 13.622 -13.709 -24.129 1.00 78.50 269 VAL A CA 1
ATOM 2235 C C . VAL A 1 269 ? 14.036 -13.874 -22.672 1.00 78.50 269 VAL A C 1
ATOM 2237 O O . VAL A 1 269 ? 15.215 -14.043 -22.359 1.00 78.50 269 VAL A O 1
ATOM 2240 N N . PHE A 1 270 ? 13.050 -13.871 -21.781 1.00 78.44 270 PHE A N 1
ATOM 2241 C CA . PHE A 1 270 ? 13.228 -14.210 -20.375 1.00 78.44 270 PHE A CA 1
ATOM 2242 C C . PHE A 1 270 ? 12.596 -15.587 -20.130 1.00 78.44 270 PHE A C 1
ATOM 2244 O O . PHE A 1 270 ? 11.372 -15.729 -20.067 1.00 78.44 270 PHE A O 1
ATOM 2251 N N . GLU A 1 271 ? 13.439 -16.620 -20.051 1.00 68.81 271 GLU A N 1
ATOM 2252 C CA . GLU A 1 271 ? 13.012 -18.017 -19.887 1.00 68.81 271 GLU A CA 1
ATOM 22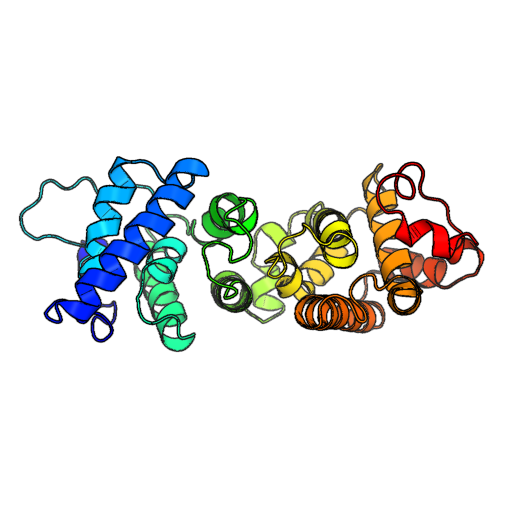53 C C . GLU A 1 271 ? 12.041 -18.186 -18.698 1.00 68.81 271 GLU A C 1
ATOM 2255 O O . GLU A 1 271 ? 12.163 -17.514 -17.671 1.00 68.81 271 GLU A O 1
ATOM 2260 N N . HIS A 1 272 ? 11.057 -19.083 -18.844 1.00 70.19 272 HIS A N 1
ATOM 2261 C CA . HIS A 1 272 ? 10.003 -19.410 -17.862 1.00 70.19 272 HIS A CA 1
ATOM 2262 C C . HIS A 1 272 ? 8.961 -18.318 -17.550 1.00 70.19 272 HIS A C 1
ATOM 2264 O O . HIS A 1 272 ? 7.938 -18.615 -16.929 1.00 70.19 272 HIS A O 1
ATOM 2270 N N . PHE A 1 273 ? 9.142 -17.069 -17.991 1.00 70.88 273 PHE A N 1
ATOM 2271 C CA . PHE A 1 273 ? 8.151 -16.011 -17.743 1.00 70.88 273 PHE A CA 1
ATOM 2272 C C . PHE A 1 273 ? 6.939 -16.092 -18.661 1.00 70.88 273 PHE A C 1
ATOM 2274 O O . PHE A 1 273 ? 5.816 -15.926 -18.194 1.00 70.88 273 PHE A O 1
ATOM 2281 N N . GLN A 1 274 ? 7.145 -16.402 -19.938 1.00 70.94 274 GLN A N 1
ATOM 2282 C CA . GLN A 1 274 ? 6.058 -16.561 -20.912 1.00 70.94 274 GLN A CA 1
ATOM 2283 C C . GLN A 1 274 ? 5.172 -17.782 -20.625 1.00 70.94 274 GLN A C 1
ATOM 2285 O O . GLN A 1 274 ? 4.017 -17.839 -21.045 1.00 70.94 274 GLN A O 1
ATOM 2290 N N . GLU A 1 275 ? 5.709 -18.767 -19.901 1.00 74.44 275 GLU A N 1
ATOM 2291 C CA . GLU A 1 275 ? 4.949 -19.914 -19.393 1.00 74.44 275 GLU A CA 1
ATOM 2292 C C . GLU A 1 275 ? 4.049 -19.510 -18.219 1.00 74.44 275 GLU A C 1
ATOM 2294 O O . GLU A 1 275 ? 2.970 -20.072 -18.043 1.00 74.44 275 GLU A O 1
ATOM 2299 N N . LYS A 1 276 ? 4.485 -18.521 -17.427 1.00 78.06 276 LYS A N 1
ATOM 2300 C CA . LYS A 1 276 ? 3.757 -17.999 -16.268 1.00 78.06 276 LYS A CA 1
ATOM 2301 C C . LYS A 1 276 ? 2.729 -16.924 -16.641 1.00 78.06 276 LYS A C 1
ATOM 2303 O O . LYS A 1 276 ? 1.660 -16.899 -16.039 1.00 78.06 276 LYS A O 1
ATOM 2308 N N . TYR A 1 277 ? 3.045 -16.059 -17.605 1.00 79.69 277 TYR A N 1
ATOM 2309 C CA . TYR A 1 277 ? 2.183 -14.977 -18.091 1.00 79.69 277 TYR A CA 1
ATOM 2310 C C . TYR A 1 277 ? 2.014 -15.110 -19.605 1.00 79.69 277 TYR A C 1
ATOM 2312 O O . TYR A 1 277 ? 2.901 -14.743 -20.381 1.00 79.69 277 TYR A O 1
ATOM 2320 N N . CYS A 1 278 ? 0.881 -15.669 -20.028 1.00 75.94 278 CYS A N 1
ATOM 2321 C CA . CYS A 1 278 ? 0.603 -15.978 -21.432 1.00 75.94 278 CYS A CA 1
ATOM 2322 C C . CYS A 1 278 ? 0.595 -14.729 -22.323 1.00 75.94 278 CYS A C 1
ATOM 2324 O O . CYS A 1 278 ? 0.926 -14.814 -23.502 1.00 75.94 278 CYS A O 1
ATOM 2326 N N . GLU A 1 279 ? 0.261 -13.572 -21.757 1.00 76.62 279 GLU A N 1
ATOM 2327 C CA . GLU A 1 279 ? 0.252 -12.262 -22.402 1.00 76.62 279 GLU A CA 1
ATOM 2328 C C . GLU A 1 279 ? 1.618 -11.922 -23.003 1.00 76.62 279 GLU A C 1
ATOM 2330 O O . GLU A 1 279 ? 1.682 -11.317 -24.070 1.00 76.62 279 GLU A O 1
ATOM 2335 N N . LEU A 1 280 ? 2.709 -12.362 -22.364 1.00 75.69 280 LEU A N 1
ATOM 2336 C CA . LEU A 1 280 ? 4.075 -12.097 -22.818 1.00 75.69 280 LEU A CA 1
ATOM 2337 C C . LEU A 1 280 ? 4.422 -12.806 -24.134 1.00 75.69 280 LEU A C 1
ATOM 2339 O O . LEU A 1 280 ? 5.392 -12.419 -24.782 1.00 75.69 280 LEU A O 1
ATOM 2343 N N . LYS A 1 281 ? 3.632 -13.800 -24.568 1.00 76.19 281 LYS A N 1
ATOM 2344 C CA . LYS A 1 281 ? 3.799 -14.430 -25.890 1.00 76.19 281 LYS A CA 1
ATOM 2345 C C . LYS A 1 281 ? 3.543 -13.448 -27.032 1.00 76.19 281 LYS A C 1
ATOM 2347 O O . LYS A 1 281 ? 4.212 -13.543 -28.053 1.00 76.19 281 LYS A O 1
ATOM 2352 N N . LYS A 1 282 ? 2.677 -12.447 -26.816 1.00 75.75 282 LYS A N 1
ATOM 2353 C CA . LYS A 1 282 ? 2.390 -11.381 -27.791 1.00 75.75 282 LYS A CA 1
ATOM 2354 C C . LYS A 1 282 ? 3.613 -10.519 -28.135 1.00 75.75 282 LYS A C 1
ATOM 2356 O O . LYS A 1 282 ? 3.569 -9.796 -29.116 1.00 75.75 282 LYS A O 1
ATOM 2361 N N . ILE A 1 283 ? 4.665 -10.533 -27.309 1.00 72.19 283 ILE A N 1
ATOM 2362 C CA . ILE A 1 283 ? 5.905 -9.773 -27.560 1.00 72.19 283 ILE A CA 1
ATOM 2363 C C . ILE A 1 283 ? 6.803 -10.506 -28.569 1.00 72.19 283 ILE A C 1
ATOM 2365 O O . ILE A 1 283 ? 7.617 -9.884 -29.238 1.00 72.19 283 ILE A O 1
ATOM 2369 N N . THR A 1 284 ? 6.674 -11.831 -28.661 1.00 65.06 284 THR A N 1
ATOM 2370 C CA . THR A 1 284 ? 7.533 -12.701 -29.482 1.00 65.06 284 THR A CA 1
ATOM 2371 C C . THR A 1 284 ? 6.894 -13.182 -30.786 1.00 65.06 284 THR A C 1
ATOM 2373 O O . THR A 1 284 ? 7.546 -13.911 -31.531 1.00 65.06 284 THR A O 1
ATOM 2376 N N . GLU A 1 285 ? 5.635 -12.816 -31.035 1.00 59.94 285 GLU A N 1
ATOM 2377 C CA . GLU A 1 285 ? 4.855 -13.124 -32.247 1.00 59.94 285 GLU A CA 1
ATOM 2378 C C . GLU A 1 285 ? 4.827 -11.927 -33.204 1.00 59.94 285 GLU A C 1
ATOM 2380 O O . GLU A 1 285 ? 4.971 -12.161 -34.427 1.00 59.94 285 GLU A O 1
#